Protein AF-A0AAN7X4J7-F1 (afdb_monomer_lite)

Foldseek 3Di:
DPPPPVLNVCVVVVVVVVCPPVVNVVVVVVCCVPPVVVVLVVVLVLLVVLLVLLVVLLVLLVVCLPDPDNDDPPVCVVSVVSVVVNVVSLVVVVVVLVVVVVVQVVVLVVVLVVLLVVLVVVLVVDDPVCVVVNVVSVVVNVVSVVDDGPQVVDVLSVLVVVLSVLVVVLVVLVVVCNVPPDNVSSVVSSVSSVVSSVSSVVSSLVSVLSDPVSVVVSVVVVVVVVVVVVVVVVVCVVVVVVVVVCCVVPVPD

pLDDT: mean 86.24, std 9.74, range [39.78, 97.06]

Sequence (253 aa):
MPLHLSLEVVVQQGKLELIMHPVFLELIQVKWRLYGRLGAWLLLILNFLFNVSWTTVAISVSVNRESVDRYVLPQDWWRVLLVVVALLLTVQEVIKEVQDVIRSNRKLRLWQRWAERRLHDDLRCLHPMWPQEKVFLLDQIKQIRLMRGSYSQDLWNVFDWLVYSLLVASFSVHMADVLQPCSSLRTCSLRLFSVSIIFLWLRLMKHVRAFRLMGPFIVMLGNIVGDLMCFLFLYAEIFIPYACSFWIIFGGS

Radius of gyration: 26.21 Å; chains: 1; bounding box: 72×52×72 Å

Organism: Eleginops maclovinus (NCBI:txid56733)

Structure (mmCIF, N/CA/C/O backbone):
data_AF-A0AAN7X4J7-F1
#
_entry.id   AF-A0AAN7X4J7-F1
#
loop_
_atom_site.group_PDB
_atom_site.id
_atom_site.type_symbol
_atom_site.label_atom_id
_atom_site.label_alt_id
_atom_site.label_comp_id
_atom_site.label_asym_id
_atom_site.label_entity_id
_atom_site.label_seq_id
_atom_site.pdbx_PDB_ins_code
_atom_site.Cartn_x
_atom_site.Cartn_y
_atom_site.Cartn_z
_atom_site.occupancy
_atom_site.B_iso_or_equiv
_atom_site.auth_seq_id
_atom_site.auth_comp_id
_atom_site.auth_asym_id
_atom_site.auth_atom_id
_atom_site.pdbx_PDB_model_num
ATOM 1 N N . MET A 1 1 ? -29.602 -4.123 18.837 1.00 41.19 1 MET A N 1
ATOM 2 C CA . MET A 1 1 ? -28.225 -4.093 19.374 1.00 41.19 1 MET A CA 1
ATOM 3 C C . MET A 1 1 ? -27.346 -4.971 18.499 1.00 41.19 1 MET A C 1
ATOM 5 O O . MET A 1 1 ? -27.637 -6.159 18.449 1.00 41.19 1 MET A O 1
ATOM 9 N N . PRO A 1 2 ? -26.298 -4.484 17.820 1.00 40.75 2 PRO A N 1
ATOM 10 C CA . PRO A 1 2 ? -25.187 -5.369 17.536 1.00 40.75 2 PRO A CA 1
ATOM 11 C C . PRO A 1 2 ? -24.336 -5.412 18.810 1.00 40.75 2 PRO A C 1
ATOM 13 O O . PRO A 1 2 ? -23.900 -4.367 19.295 1.00 40.75 2 PRO A O 1
ATOM 16 N N . LEU A 1 3 ? -24.140 -6.597 19.388 1.00 39.78 3 LEU A N 1
ATOM 17 C CA . LEU A 1 3 ? -23.052 -6.810 20.336 1.00 39.78 3 LEU A CA 1
ATOM 18 C C . LEU A 1 3 ? -21.749 -6.481 19.595 1.00 39.78 3 LEU A C 1
ATOM 20 O O . LEU A 1 3 ? -21.195 -7.330 18.899 1.00 39.78 3 LEU A O 1
ATOM 24 N N . HIS A 1 4 ? -21.269 -5.241 19.694 1.00 51.59 4 HIS A N 1
ATOM 25 C CA . HIS A 1 4 ? -19.866 -4.984 19.420 1.00 51.59 4 HIS A CA 1
ATOM 26 C C . HIS A 1 4 ? -19.098 -5.813 20.443 1.00 51.59 4 HIS A C 1
ATOM 28 O O . HIS A 1 4 ? -19.222 -5.601 21.648 1.00 51.59 4 HIS A O 1
ATOM 34 N N . LEU A 1 5 ? -18.387 -6.825 19.948 1.00 63.50 5 LEU A N 1
ATOM 35 C CA . LEU A 1 5 ? -17.552 -7.699 20.755 1.00 63.50 5 LEU A CA 1
ATOM 36 C C . LEU A 1 5 ? -16.652 -6.802 21.610 1.00 63.50 5 LEU A C 1
ATOM 38 O O . LEU A 1 5 ? -15.964 -5.955 21.047 1.00 63.50 5 LEU A O 1
ATOM 42 N N . SER A 1 6 ? -16.655 -6.960 22.933 1.00 69.12 6 SER A N 1
ATOM 43 C CA . SER A 1 6 ? -15.947 -6.068 23.865 1.00 69.12 6 SER A CA 1
ATOM 44 C C . SER A 1 6 ? -14.495 -5.812 23.438 1.00 69.12 6 SER A C 1
ATOM 46 O O . SER A 1 6 ? -14.019 -4.686 23.508 1.00 69.12 6 SER A O 1
ATOM 48 N N . LEU A 1 7 ? -13.838 -6.826 22.862 1.00 72.50 7 LEU A N 1
ATOM 49 C CA . LEU A 1 7 ? -12.506 -6.743 22.254 1.00 72.50 7 LEU A CA 1
ATOM 50 C C . LEU A 1 7 ? -12.366 -5.615 21.210 1.00 72.50 7 LEU A C 1
ATOM 52 O O . LEU A 1 7 ? -11.362 -4.917 21.180 1.00 72.50 7 LEU A O 1
ATOM 56 N N . GLU A 1 8 ? -13.354 -5.432 20.339 1.00 72.69 8 GLU A N 1
ATOM 57 C CA . GLU A 1 8 ? -13.307 -4.439 19.268 1.00 72.69 8 GLU A CA 1
ATOM 58 C C . GLU A 1 8 ? -13.340 -3.009 19.812 1.00 72.69 8 GLU A C 1
ATOM 60 O O . GLU A 1 8 ? -12.592 -2.152 19.345 1.00 72.69 8 GLU A O 1
ATOM 65 N N . VAL A 1 9 ? -14.167 -2.772 20.834 1.00 71.50 9 VAL A N 1
ATOM 66 C CA . VAL A 1 9 ? -14.245 -1.478 21.522 1.00 71.50 9 VAL A CA 1
ATOM 67 C C . VAL A 1 9 ? -12.933 -1.189 22.246 1.00 71.50 9 VAL A C 1
ATOM 69 O O . VAL A 1 9 ? -12.430 -0.072 22.178 1.00 71.50 9 VAL A O 1
ATOM 72 N N . VAL A 1 10 ? -12.337 -2.199 22.884 1.00 75.38 10 VAL A N 1
ATOM 73 C CA . VAL A 1 10 ? -11.045 -2.063 23.570 1.00 75.38 10 VAL A CA 1
ATOM 74 C C . VAL A 1 10 ? -9.919 -1.714 22.589 1.00 75.38 10 VAL A C 1
ATOM 76 O O . VAL A 1 10 ? -9.124 -0.819 22.874 1.00 75.38 10 VAL A O 1
ATOM 79 N N . VAL A 1 11 ? -9.882 -2.360 21.418 1.00 72.88 11 VAL A N 1
ATOM 80 C CA . VAL A 1 11 ? -8.904 -2.058 20.359 1.00 72.88 11 VAL A CA 1
ATOM 81 C C . VAL A 1 11 ? -9.105 -0.647 19.804 1.00 72.88 11 VAL A C 1
ATOM 83 O O . VAL A 1 11 ? -8.134 0.087 19.651 1.00 72.88 11 VAL A O 1
ATOM 86 N N . GLN A 1 12 ? -10.349 -0.232 19.549 1.00 67.44 12 GLN A N 1
ATOM 87 C CA . GLN A 1 12 ? -10.645 1.117 19.050 1.00 67.44 12 GLN A CA 1
ATOM 88 C C . GLN A 1 12 ? -10.308 2.220 20.057 1.00 67.44 12 GLN A C 1
ATOM 90 O O . GLN A 1 12 ? -9.903 3.305 19.655 1.00 67.44 12 GLN A O 1
ATOM 95 N N . GLN A 1 13 ? -10.455 1.948 21.354 1.00 68.81 13 GLN A N 1
ATOM 96 C CA . GLN A 1 13 ? -10.113 2.891 22.420 1.00 68.81 13 GLN A CA 1
ATOM 97 C C . GLN A 1 13 ? -8.618 2.899 22.773 1.00 68.81 13 GLN A C 1
ATOM 99 O O . GLN A 1 13 ? -8.219 3.664 23.646 1.00 68.81 13 GLN A O 1
ATOM 104 N N . GLY A 1 14 ? -7.794 2.048 22.148 1.00 65.00 14 GLY A N 1
ATOM 105 C CA . GLY A 1 14 ? -6.349 2.009 22.393 1.00 65.00 14 GLY A CA 1
ATOM 106 C C . GLY A 1 14 ? -5.959 1.624 23.826 1.00 65.00 14 GLY A C 1
ATOM 107 O O . GLY A 1 14 ? -4.846 1.916 24.256 1.00 65.00 14 GLY A O 1
ATOM 108 N N . LYS A 1 15 ? -6.851 0.975 24.587 1.00 75.56 15 LYS A N 1
ATOM 109 C CA . LYS A 1 15 ? -6.599 0.582 25.984 1.00 75.56 15 LYS A CA 1
ATOM 110 C C . LYS A 1 15 ? -5.727 -0.675 26.039 1.00 75.56 15 LYS A C 1
ATOM 112 O O . LYS A 1 15 ? -6.229 -1.773 26.275 1.00 75.56 15 LYS A O 1
ATOM 117 N N . LEU A 1 16 ? -4.425 -0.506 25.799 1.00 74.69 16 LEU A N 1
ATOM 118 C CA . LEU A 1 16 ? -3.437 -1.591 25.711 1.00 74.69 16 LEU A CA 1
ATOM 119 C C . LEU A 1 16 ? -3.413 -2.482 26.963 1.00 74.69 16 LEU A C 1
ATOM 121 O O . LEU A 1 16 ? -3.359 -3.702 26.833 1.00 74.69 16 LEU A O 1
ATOM 125 N N . GLU A 1 17 ? -3.548 -1.898 28.155 1.00 75.44 17 GLU A N 1
ATOM 126 C CA . GLU A 1 17 ? -3.578 -2.643 29.424 1.00 75.44 17 GLU A CA 1
ATOM 127 C C . GLU A 1 17 ? -4.732 -3.646 29.488 1.00 75.44 17 GLU A C 1
ATOM 129 O O . GLU A 1 17 ? -4.567 -4.784 29.923 1.00 75.44 17 GLU A O 1
ATOM 134 N N . LEU A 1 18 ? -5.900 -3.254 28.976 1.00 79.81 18 LEU A N 1
ATOM 135 C CA . LEU A 1 18 ? -7.077 -4.110 28.974 1.00 79.81 18 LEU A CA 1
ATOM 136 C C . LEU A 1 18 ? -6.9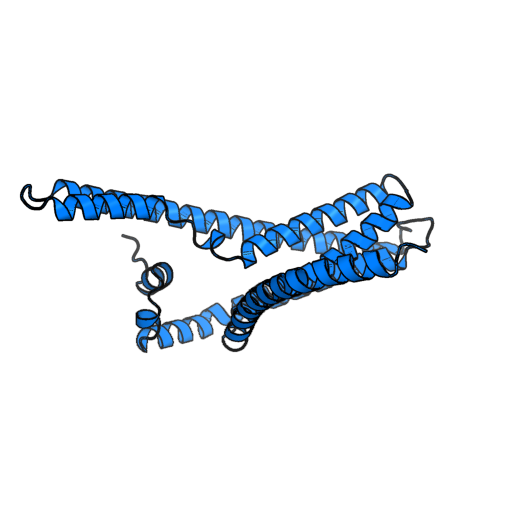41 -5.241 27.944 1.00 79.81 18 LEU A C 1
ATOM 138 O O . LEU A 1 18 ? -7.455 -6.328 28.179 1.00 79.81 18 LEU A O 1
ATOM 142 N N . ILE A 1 19 ? -6.207 -5.029 26.843 1.00 80.56 19 ILE A N 1
ATOM 143 C CA . ILE A 1 19 ? -5.903 -6.072 25.841 1.00 80.56 19 ILE A CA 1
ATOM 144 C C . ILE A 1 19 ? -4.958 -7.136 26.413 1.00 80.56 19 ILE A C 1
ATOM 146 O O . ILE A 1 19 ? -5.062 -8.304 26.039 1.00 80.56 19 ILE A O 1
ATOM 150 N N . MET A 1 20 ? -4.059 -6.757 27.326 1.00 81.81 20 MET A N 1
ATOM 151 C CA . MET A 1 20 ? -3.090 -7.675 27.937 1.00 81.81 20 MET A CA 1
ATOM 152 C C . MET A 1 20 ? -3.702 -8.654 28.944 1.00 81.81 20 MET A C 1
ATOM 154 O O . MET A 1 20 ? -3.017 -9.573 29.392 1.00 81.81 20 MET A O 1
ATOM 158 N N . HIS A 1 21 ? -4.984 -8.507 29.284 1.00 87.81 21 HIS A N 1
ATOM 159 C CA . HIS A 1 21 ? -5.665 -9.453 30.158 1.00 87.81 21 HIS A CA 1
ATOM 160 C C . HIS A 1 21 ? -5.647 -10.874 29.547 1.00 87.81 21 HIS A C 1
ATOM 162 O O . HIS A 1 21 ? -5.966 -11.034 28.361 1.00 87.81 21 HIS A O 1
ATOM 168 N N . PRO A 1 22 ? -5.347 -11.929 30.333 1.00 88.94 22 PRO A N 1
ATOM 169 C CA . PRO A 1 22 ? -5.115 -13.285 29.821 1.00 88.94 22 PRO A CA 1
ATOM 170 C C . PRO A 1 22 ? -6.279 -13.826 28.982 1.00 88.94 22 PRO A C 1
ATOM 172 O O . PRO A 1 22 ? -6.065 -14.456 27.951 1.00 88.94 22 PRO A O 1
ATOM 175 N N . VAL A 1 23 ? -7.520 -13.502 29.358 1.00 88.31 23 VAL A N 1
ATOM 176 C CA . VAL A 1 23 ? -8.723 -13.899 28.603 1.00 88.31 23 VAL A CA 1
ATOM 177 C C . VAL A 1 23 ? -8.729 -13.334 27.178 1.00 88.31 23 VAL A C 1
ATOM 179 O O . VAL A 1 23 ? -9.101 -14.037 26.239 1.00 88.31 23 VAL A O 1
ATOM 182 N N . PHE A 1 24 ? -8.316 -12.076 26.987 1.00 85.38 24 PHE A N 1
ATOM 183 C CA . PHE A 1 24 ? -8.269 -11.480 25.653 1.00 85.38 24 PHE A CA 1
ATOM 184 C C . PHE A 1 24 ? -7.109 -12.040 24.829 1.00 85.38 24 PHE A C 1
ATOM 186 O O . PHE A 1 24 ? -7.294 -12.288 23.637 1.00 85.38 24 PHE A O 1
ATOM 193 N N . LEU A 1 25 ? -5.957 -12.312 25.450 1.00 86.94 25 LEU A N 1
ATOM 194 C CA . LEU A 1 25 ? -4.818 -12.946 24.780 1.00 86.94 25 LEU A CA 1
ATOM 195 C C . LEU A 1 25 ? -5.162 -14.351 24.269 1.00 86.94 25 LEU A C 1
ATOM 197 O O . LEU A 1 25 ? -4.937 -14.636 23.090 1.00 86.94 25 LEU A O 1
ATOM 201 N N . GLU A 1 26 ? -5.779 -15.190 25.105 1.00 89.75 26 GLU A N 1
ATOM 202 C CA . GLU A 1 26 ? -6.225 -16.531 24.706 1.00 89.75 26 GLU A CA 1
ATOM 203 C C . GLU A 1 26 ? -7.284 -16.467 23.599 1.00 89.75 26 GLU A C 1
ATOM 205 O O . GLU A 1 26 ? -7.198 -17.177 22.594 1.00 89.75 26 GLU A O 1
ATOM 210 N N . LEU A 1 27 ? -8.245 -15.542 23.706 1.00 88.56 27 LEU A N 1
ATOM 211 C CA . LEU A 1 27 ? -9.256 -15.341 22.668 1.00 88.56 27 LEU A CA 1
ATOM 212 C C . LEU A 1 27 ? -8.630 -14.939 21.321 1.00 88.56 27 LEU A C 1
ATOM 214 O O . LEU A 1 27 ? -9.032 -15.458 20.274 1.00 88.56 27 LEU A O 1
ATOM 218 N N . ILE A 1 28 ? -7.658 -14.020 21.326 1.00 86.75 28 ILE A N 1
ATOM 219 C CA . ILE A 1 28 ? -6.929 -13.598 20.121 1.00 86.75 28 ILE A CA 1
ATOM 220 C C . ILE A 1 28 ? -6.150 -14.782 19.540 1.00 86.75 28 ILE A C 1
ATOM 222 O O . ILE A 1 28 ? -6.207 -15.015 18.331 1.00 86.75 28 ILE A O 1
ATOM 226 N N . GLN A 1 29 ? -5.468 -15.559 20.382 1.00 89.12 29 GLN A N 1
ATOM 227 C CA . GLN A 1 29 ? -4.673 -16.709 19.959 1.00 89.12 29 GLN A CA 1
ATOM 228 C C . GLN A 1 29 ? -5.530 -17.802 19.309 1.00 89.12 29 GLN A C 1
ATOM 230 O O . GLN A 1 29 ? -5.177 -18.309 18.239 1.00 89.12 29 GLN A O 1
ATOM 235 N N . VAL A 1 30 ? -6.686 -18.123 19.895 1.00 91.00 30 VAL A N 1
ATOM 236 C CA . VAL A 1 30 ? -7.634 -19.096 19.332 1.00 91.00 30 VAL A CA 1
ATOM 237 C C . VAL A 1 30 ? -8.185 -18.606 17.991 1.00 91.00 30 VAL A C 1
ATOM 239 O O . VAL A 1 30 ? -8.163 -19.348 17.006 1.00 91.00 30 VAL A O 1
ATOM 242 N N . LYS A 1 31 ? -8.606 -17.337 17.899 1.00 89.19 31 LYS A N 1
ATOM 243 C CA . LYS A 1 31 ? -9.094 -16.748 16.638 1.00 89.19 31 LYS A CA 1
ATOM 244 C C . LYS A 1 31 ? -8.027 -16.718 15.548 1.00 89.19 31 LYS A C 1
ATOM 246 O O . LYS A 1 31 ? -8.328 -16.994 14.385 1.00 89.19 31 LYS A O 1
ATOM 251 N N . TRP A 1 32 ? -6.784 -16.418 15.916 1.00 89.56 32 TRP A N 1
ATOM 252 C CA . TRP A 1 32 ? -5.655 -16.457 14.995 1.00 89.56 32 TRP A CA 1
ATOM 253 C C . TRP A 1 32 ? -5.423 -17.870 14.460 1.00 89.56 32 TRP A C 1
ATOM 255 O O . TRP A 1 32 ? -5.278 -18.049 13.253 1.00 89.56 32 TRP A O 1
ATOM 265 N N . ARG A 1 33 ? -5.439 -18.883 15.333 1.00 89.62 33 ARG A N 1
ATOM 266 C CA . ARG A 1 33 ? -5.207 -20.277 14.936 1.00 89.62 33 ARG A CA 1
ATOM 267 C C . ARG A 1 33 ? -6.312 -20.824 14.030 1.00 89.62 33 ARG A C 1
ATOM 269 O O . ARG A 1 33 ? -5.990 -21.551 13.097 1.00 89.62 33 ARG A O 1
ATOM 276 N N . LEU A 1 34 ? -7.572 -20.476 14.297 1.00 87.81 34 LEU A N 1
ATOM 277 C CA . LEU A 1 34 ? -8.726 -20.991 13.554 1.00 87.81 34 LEU A CA 1
ATOM 278 C C . LEU A 1 34 ? -8.962 -20.268 12.221 1.00 87.81 34 LEU A C 1
ATOM 280 O O . LEU A 1 34 ? -9.203 -20.923 11.214 1.00 87.81 34 LEU A O 1
ATOM 284 N N . TYR A 1 35 ? -8.888 -18.933 12.204 1.00 85.50 35 TYR A N 1
ATOM 285 C CA . TYR A 1 35 ? -9.320 -18.131 11.048 1.00 85.50 35 TYR A CA 1
ATOM 286 C C . TYR A 1 35 ? -8.234 -17.185 10.526 1.00 85.50 35 TYR A C 1
ATOM 288 O O . TYR A 1 35 ? -8.082 -17.018 9.317 1.00 85.50 35 TYR A O 1
ATOM 296 N N . GLY A 1 36 ? -7.458 -16.569 11.423 1.00 85.94 36 GLY A N 1
ATOM 297 C CA . GLY A 1 36 ? -6.504 -15.519 11.053 1.00 85.94 36 GLY A CA 1
ATOM 298 C C . GLY A 1 36 ? -5.300 -16.023 10.255 1.00 85.94 36 GLY A C 1
ATOM 299 O O . GLY A 1 36 ? -4.911 -15.404 9.268 1.00 85.94 36 GLY A O 1
ATOM 300 N N . ARG A 1 37 ? -4.728 -17.168 10.643 1.00 89.00 37 ARG A N 1
ATOM 301 C CA . ARG A 1 37 ? -3.463 -17.668 10.090 1.00 89.00 37 ARG A CA 1
ATOM 302 C C . ARG A 1 37 ? -3.573 -18.016 8.608 1.00 89.00 37 ARG A C 1
ATOM 304 O O . ARG A 1 37 ? -2.709 -17.612 7.838 1.00 89.00 37 ARG A O 1
ATOM 311 N N . LEU A 1 38 ? -4.612 -18.750 8.209 1.00 89.38 38 LEU A N 1
ATOM 312 C CA . LEU A 1 38 ? -4.786 -19.158 6.812 1.00 89.38 38 LEU A CA 1
ATOM 313 C C . LEU A 1 38 ? -5.046 -17.944 5.914 1.00 89.38 38 LEU A C 1
ATOM 315 O O . LEU A 1 38 ? -4.411 -17.811 4.872 1.00 89.38 38 LEU A O 1
ATOM 319 N N . GLY A 1 39 ? -5.909 -17.023 6.355 1.00 89.81 39 GLY A N 1
ATOM 320 C CA . GLY A 1 39 ? -6.173 -15.779 5.631 1.00 89.81 39 GLY A CA 1
ATOM 321 C C . GLY A 1 39 ? -4.923 -14.908 5.480 1.00 89.81 39 GLY A C 1
ATOM 322 O O . GLY A 1 39 ? -4.651 -14.420 4.386 1.00 89.81 39 GLY A O 1
ATOM 323 N N . ALA A 1 40 ? -4.126 -14.764 6.544 1.00 91.00 40 ALA A N 1
ATOM 324 C CA . ALA A 1 40 ? -2.879 -14.001 6.508 1.00 91.00 40 ALA A CA 1
ATOM 325 C C . ALA A 1 40 ? -1.847 -14.610 5.545 1.00 91.00 40 ALA A C 1
ATOM 327 O O . ALA A 1 40 ? -1.226 -13.877 4.779 1.00 91.00 40 ALA A O 1
ATOM 328 N N . TRP A 1 41 ? -1.694 -15.939 5.537 1.00 91.75 41 TRP A N 1
ATOM 329 C CA . TRP A 1 41 ? -0.807 -16.625 4.591 1.00 91.75 41 TRP A CA 1
ATOM 330 C C . TRP A 1 41 ? -1.274 -16.484 3.144 1.00 91.75 41 TRP A C 1
ATOM 332 O O . TRP A 1 41 ? -0.460 -16.172 2.281 1.00 91.75 41 TRP A O 1
ATOM 342 N N . LEU A 1 42 ? -2.571 -16.657 2.876 1.00 91.75 42 LEU A N 1
ATOM 343 C CA . LEU A 1 42 ? -3.124 -16.480 1.532 1.00 91.75 42 LEU A CA 1
ATOM 344 C C . LEU A 1 42 ? -2.905 -15.045 1.037 1.00 91.75 42 LEU A C 1
ATOM 346 O O . LEU A 1 42 ? -2.451 -14.846 -0.088 1.00 91.75 42 LEU A O 1
ATOM 350 N N . LEU A 1 43 ? -3.168 -14.049 1.889 1.00 91.12 43 LEU A N 1
ATOM 351 C CA . LEU A 1 43 ? -2.952 -12.641 1.559 1.00 91.12 43 LEU A CA 1
ATOM 352 C C . LEU A 1 43 ? -1.475 -12.338 1.282 1.00 91.12 43 LEU A C 1
ATOM 354 O O . LEU A 1 43 ? -1.174 -11.627 0.324 1.00 91.12 43 LEU A O 1
ATOM 358 N N . LEU A 1 44 ? -0.567 -12.887 2.094 1.00 92.88 44 LEU A N 1
ATOM 359 C CA . LEU A 1 44 ? 0.874 -12.724 1.917 1.00 92.88 44 LEU A CA 1
ATOM 360 C C . LEU A 1 44 ? 1.349 -13.348 0.601 1.00 92.88 44 LEU A C 1
ATOM 362 O O . LEU A 1 44 ? 2.068 -12.696 -0.148 1.00 92.88 44 LEU A O 1
ATOM 366 N N . ILE A 1 45 ? 0.926 -14.579 0.301 1.00 93.56 45 ILE A N 1
ATOM 367 C CA . ILE A 1 45 ? 1.297 -15.282 -0.935 1.00 93.56 45 ILE A CA 1
ATOM 368 C C . ILE A 1 45 ? 0.778 -14.521 -2.153 1.00 93.56 45 ILE A C 1
ATOM 370 O O . ILE A 1 45 ? 1.526 -14.315 -3.103 1.00 93.56 45 ILE A O 1
ATOM 374 N N . LEU A 1 46 ? -0.473 -14.058 -2.125 1.00 92.00 46 LEU A N 1
ATOM 375 C CA . LEU A 1 46 ? -1.034 -13.303 -3.241 1.00 92.00 46 LEU A CA 1
ATOM 376 C C . LEU A 1 46 ? -0.290 -11.978 -3.467 1.00 92.00 46 LEU A C 1
ATOM 378 O O . LEU A 1 46 ? 0.007 -11.641 -4.608 1.00 92.00 46 LEU A O 1
ATOM 382 N N . ASN A 1 47 ? 0.063 -11.260 -2.396 1.00 93.19 47 ASN A N 1
ATOM 383 C CA . ASN A 1 47 ? 0.853 -10.029 -2.500 1.00 93.19 47 ASN A CA 1
ATOM 384 C C . ASN A 1 47 ? 2.293 -10.299 -2.957 1.00 93.19 47 ASN A C 1
ATOM 386 O O . ASN A 1 47 ? 2.857 -9.526 -3.725 1.00 93.19 47 ASN A O 1
ATOM 390 N N . PHE A 1 48 ? 2.876 -11.428 -2.560 1.00 94.94 48 PHE A N 1
ATOM 391 C CA . PHE A 1 48 ? 4.172 -11.855 -3.069 1.00 94.94 48 PHE A CA 1
ATOM 392 C C . PHE A 1 48 ? 4.115 -12.176 -4.571 1.00 94.94 48 PHE A C 1
ATOM 394 O O . PHE A 1 48 ? 4.962 -11.709 -5.328 1.00 94.94 48 PHE A O 1
ATOM 401 N N . LEU A 1 49 ? 3.089 -12.901 -5.028 1.00 93.81 49 LEU A N 1
ATOM 402 C CA . LEU A 1 49 ? 2.867 -13.181 -6.452 1.00 93.81 49 LEU A CA 1
ATOM 403 C C . LEU A 1 49 ? 2.614 -11.901 -7.253 1.00 93.81 49 LEU A C 1
ATOM 405 O O . LEU A 1 49 ? 3.150 -11.750 -8.347 1.00 93.81 49 LEU A O 1
ATOM 409 N N . PHE A 1 50 ? 1.851 -10.960 -6.696 1.00 93.75 50 PHE A N 1
ATOM 410 C CA . PHE A 1 50 ? 1.674 -9.626 -7.263 1.00 93.75 50 PHE A CA 1
ATOM 411 C C . PHE A 1 50 ? 3.022 -8.918 -7.447 1.00 93.75 50 PHE A C 1
ATOM 413 O O . PHE A 1 50 ? 3.312 -8.446 -8.549 1.00 93.75 50 PHE A O 1
ATOM 420 N N . ASN A 1 51 ? 3.884 -8.936 -6.427 1.00 95.00 51 ASN A N 1
ATOM 421 C CA . ASN A 1 51 ? 5.214 -8.338 -6.512 1.00 95.00 51 ASN A CA 1
ATOM 422 C C . ASN A 1 51 ? 6.072 -8.987 -7.600 1.00 95.00 51 ASN A C 1
ATOM 424 O O . ASN A 1 51 ? 6.643 -8.285 -8.434 1.00 95.00 51 ASN A O 1
ATOM 428 N N . VAL A 1 52 ? 6.111 -10.321 -7.629 1.00 95.12 52 VAL A N 1
ATOM 429 C CA . VAL A 1 52 ? 6.851 -11.087 -8.640 1.00 95.12 52 VAL A CA 1
ATOM 430 C C . VAL A 1 52 ? 6.305 -10.835 -10.051 1.00 95.12 52 VAL A C 1
ATOM 432 O O . VAL A 1 52 ? 7.076 -10.732 -11.003 1.00 95.12 52 VAL A O 1
ATOM 435 N N . SER A 1 53 ? 4.988 -10.690 -10.218 1.00 94.00 53 SER A N 1
ATOM 436 C CA . SER A 1 53 ? 4.394 -10.403 -11.528 1.00 94.00 53 SER A CA 1
ATOM 437 C C . SER A 1 53 ? 4.858 -9.052 -12.082 1.00 94.00 53 SER A C 1
ATOM 439 O O . SER A 1 53 ? 5.344 -8.984 -13.211 1.00 94.00 53 SER A O 1
ATOM 441 N N . TRP A 1 54 ? 4.820 -7.992 -11.269 1.00 94.81 54 TRP A N 1
ATOM 442 C CA . TRP A 1 54 ? 5.250 -6.655 -11.678 1.00 94.81 54 TRP A CA 1
ATOM 443 C C . TRP A 1 54 ? 6.764 -6.541 -11.857 1.00 94.81 54 TRP A C 1
ATOM 445 O O . TRP A 1 54 ? 7.208 -5.841 -12.768 1.00 94.81 54 TRP A O 1
ATOM 455 N N . THR A 1 55 ? 7.572 -7.252 -11.062 1.00 94.50 55 THR A N 1
ATOM 456 C CA . THR A 1 55 ? 9.022 -7.304 -11.306 1.00 94.50 55 THR A CA 1
ATOM 457 C C . THR A 1 55 ? 9.341 -8.014 -12.613 1.00 94.50 55 THR A C 1
ATOM 459 O O . THR A 1 55 ? 10.182 -7.535 -13.369 1.00 94.50 55 THR A O 1
ATOM 462 N N . THR A 1 56 ? 8.635 -9.102 -12.926 1.00 92.56 56 THR A N 1
ATOM 463 C CA . THR A 1 56 ? 8.812 -9.821 -14.193 1.00 92.56 56 THR A CA 1
ATOM 464 C C . THR A 1 56 ? 8.411 -8.943 -15.378 1.00 92.56 56 THR A C 1
ATOM 466 O O . THR A 1 56 ? 9.134 -8.900 -16.371 1.00 92.56 56 THR A O 1
ATOM 469 N N . VAL A 1 57 ? 7.317 -8.178 -15.265 1.00 91.31 57 VAL A N 1
ATOM 470 C CA . VAL A 1 57 ? 6.919 -7.183 -16.277 1.00 91.31 57 VAL A CA 1
ATOM 471 C C . VAL A 1 57 ? 8.011 -6.129 -16.463 1.00 91.31 57 VAL A C 1
ATOM 473 O O . VAL A 1 57 ? 8.430 -5.878 -17.590 1.00 91.31 57 VAL A O 1
ATOM 476 N N . ALA A 1 58 ? 8.530 -5.550 -15.381 1.00 91.25 58 ALA A N 1
ATOM 477 C CA . ALA A 1 58 ? 9.557 -4.519 -15.474 1.00 91.25 58 ALA A CA 1
ATOM 478 C C . ALA A 1 58 ? 10.884 -5.034 -16.062 1.00 91.25 58 ALA A C 1
ATOM 480 O O . ALA A 1 58 ? 11.494 -4.349 -16.882 1.00 91.25 58 ALA A O 1
ATOM 481 N N . ILE A 1 59 ? 11.308 -6.251 -15.700 1.00 90.44 59 ILE A N 1
ATOM 482 C CA . ILE A 1 59 ? 12.487 -6.905 -16.292 1.00 90.44 59 ILE A CA 1
ATOM 483 C C . ILE A 1 59 ? 12.239 -7.198 -17.777 1.00 90.44 59 ILE A C 1
ATOM 485 O O . ILE A 1 59 ? 13.093 -6.947 -18.620 1.00 90.44 59 ILE A O 1
ATOM 489 N N . SER A 1 60 ? 11.044 -7.670 -18.131 1.00 87.38 60 SER A N 1
ATOM 490 C CA . SER A 1 60 ? 10.674 -7.922 -19.526 1.00 87.38 60 SER A CA 1
ATOM 491 C C . SER A 1 60 ? 10.684 -6.648 -20.383 1.00 87.38 60 SER A C 1
ATOM 493 O O . SER A 1 60 ? 10.994 -6.696 -21.574 1.00 87.38 60 SER A O 1
ATOM 495 N N . VAL A 1 61 ? 10.357 -5.494 -19.796 1.00 83.31 61 VAL A N 1
ATOM 496 C CA . VAL A 1 61 ? 10.453 -4.185 -20.459 1.00 83.31 61 VAL A CA 1
ATOM 497 C C . VAL A 1 61 ? 11.907 -3.701 -20.540 1.00 83.31 61 VAL A C 1
ATOM 499 O O . VAL A 1 61 ? 12.274 -3.070 -21.529 1.00 83.31 61 VAL A O 1
ATOM 502 N N . SER A 1 62 ? 12.754 -4.013 -19.553 1.00 83.81 62 SER A N 1
ATOM 503 C CA . SER A 1 62 ? 14.158 -3.580 -19.541 1.00 83.81 62 SER A CA 1
ATOM 504 C C . SER A 1 62 ? 15.061 -4.367 -20.491 1.00 83.81 62 SER A C 1
ATOM 506 O O . SER A 1 62 ? 15.945 -3.771 -21.103 1.00 83.81 62 SER A O 1
ATOM 508 N N . VAL A 1 63 ? 14.831 -5.673 -20.651 1.00 79.50 63 VAL A N 1
ATOM 509 C CA . VAL A 1 63 ? 15.630 -6.537 -21.539 1.00 79.50 63 VAL A CA 1
ATOM 510 C C . VAL A 1 63 ? 15.468 -6.132 -23.007 1.00 79.50 63 VAL A C 1
ATOM 512 O O . VAL A 1 63 ? 16.449 -6.079 -23.740 1.00 79.50 63 VAL A O 1
ATOM 515 N N . ASN A 1 64 ? 14.269 -5.724 -23.425 1.00 69.12 64 ASN A N 1
ATOM 516 C CA . ASN A 1 64 ? 14.000 -5.304 -24.808 1.00 69.12 64 ASN A CA 1
ATOM 517 C C . ASN A 1 64 ? 14.285 -3.813 -25.049 1.00 69.12 64 ASN A C 1
ATOM 519 O O . ASN A 1 64 ? 13.653 -3.165 -25.881 1.00 69.12 64 ASN A O 1
ATOM 523 N N . ARG A 1 65 ? 15.246 -3.236 -24.321 1.00 64.00 65 ARG A N 1
ATOM 524 C CA . ARG A 1 65 ? 15.620 -1.823 -24.465 1.00 64.00 65 ARG A CA 1
ATOM 525 C C . ARG A 1 65 ? 16.154 -1.488 -25.863 1.00 64.00 65 ARG A C 1
ATOM 527 O O . ARG A 1 65 ? 15.996 -0.346 -26.300 1.00 64.00 65 ARG A O 1
ATOM 534 N N . GLU A 1 66 ? 16.774 -2.457 -26.533 1.00 60.44 66 GLU A N 1
ATOM 535 C CA . GLU A 1 66 ? 17.506 -2.277 -27.795 1.00 60.44 66 GLU A CA 1
ATOM 536 C C . GLU A 1 66 ? 16.725 -2.711 -29.045 1.00 60.44 66 GLU A C 1
ATOM 538 O O . GLU A 1 66 ? 17.144 -2.386 -30.155 1.00 60.44 66 GLU A O 1
ATOM 543 N N . SER A 1 67 ? 15.580 -3.391 -28.904 1.00 61.00 67 SER A N 1
ATOM 544 C CA . SER A 1 67 ? 14.794 -3.826 -30.063 1.00 61.00 67 SER A CA 1
ATOM 545 C C . SER A 1 67 ? 13.986 -2.667 -30.660 1.00 61.00 67 SER A C 1
ATOM 547 O O . SER A 1 67 ? 13.350 -1.891 -29.944 1.00 61.00 67 SER A O 1
ATOM 549 N N . VAL A 1 68 ? 14.026 -2.540 -31.992 1.00 59.34 68 VAL A N 1
ATOM 550 C CA . VAL A 1 68 ? 13.237 -1.553 -32.757 1.00 59.34 68 VAL A CA 1
ATOM 551 C C . VAL A 1 68 ? 11.746 -1.890 -32.675 1.00 59.34 68 VAL A C 1
ATOM 553 O O . VAL A 1 68 ? 10.922 -0.998 -32.477 1.00 59.34 68 VAL A O 1
ATOM 556 N N . ASP A 1 69 ? 11.420 -3.185 -32.720 1.00 61.25 69 ASP A N 1
ATOM 557 C CA . ASP A 1 69 ? 10.073 -3.688 -32.487 1.00 61.25 69 ASP A CA 1
ATOM 558 C C . ASP A 1 69 ? 9.855 -3.982 -31.003 1.00 61.25 69 ASP A C 1
ATOM 560 O O . ASP A 1 69 ? 10.613 -4.700 -30.343 1.00 61.25 69 ASP A O 1
ATOM 564 N N . ARG A 1 70 ? 8.797 -3.382 -30.462 1.00 64.75 70 ARG A N 1
ATOM 565 C CA . ARG A 1 70 ? 8.514 -3.369 -29.022 1.00 64.75 70 ARG A CA 1
ATOM 566 C C . ARG A 1 70 ? 7.827 -4.656 -28.547 1.00 64.75 70 ARG A C 1
ATOM 568 O O . ARG A 1 70 ? 8.066 -5.119 -27.426 1.00 64.75 70 ARG A O 1
ATOM 575 N N . TYR A 1 71 ? 7.020 -5.239 -29.433 1.00 67.69 71 TYR A N 1
ATOM 576 C CA . TYR A 1 71 ? 6.411 -6.560 -29.307 1.00 67.69 71 TYR A CA 1
ATOM 577 C C . TYR A 1 71 ? 6.457 -7.253 -30.668 1.00 67.69 71 TYR A C 1
ATOM 579 O O . TYR A 1 71 ? 5.831 -6.775 -31.612 1.00 67.69 71 TYR A O 1
ATOM 587 N N . VAL A 1 72 ? 7.162 -8.381 -30.762 1.00 68.19 72 VAL A N 1
ATOM 588 C CA . VAL A 1 72 ? 7.166 -9.210 -31.977 1.00 68.19 72 VAL A CA 1
ATOM 589 C C . VAL A 1 72 ? 6.237 -10.401 -31.745 1.00 68.19 72 VAL A C 1
ATOM 591 O O . VAL A 1 72 ? 6.586 -11.390 -31.095 1.00 68.19 72 VAL A O 1
ATOM 594 N N . LEU A 1 73 ? 4.997 -10.292 -32.225 1.00 66.94 73 LEU A N 1
ATOM 595 C CA . LEU A 1 73 ? 4.043 -11.405 -32.209 1.00 66.94 73 LEU A CA 1
ATOM 596 C C . LEU A 1 73 ? 4.418 -12.397 -33.327 1.00 66.94 73 LEU A C 1
ATOM 598 O O . LEU A 1 73 ? 4.700 -11.948 -34.436 1.00 66.94 73 LEU A O 1
ATOM 602 N N . PRO A 1 74 ? 4.431 -13.725 -33.082 1.00 70.88 74 PRO A N 1
ATOM 603 C CA . PRO A 1 74 ? 3.845 -14.446 -31.944 1.00 70.88 74 PRO A CA 1
ATOM 604 C C . PRO A 1 74 ? 4.801 -14.749 -30.777 1.00 70.88 74 PRO A C 1
ATOM 606 O O . PRO A 1 74 ? 4.347 -15.255 -29.757 1.00 70.88 74 PRO A O 1
ATOM 609 N N . GLN A 1 75 ? 6.099 -14.470 -30.885 1.00 76.88 75 GLN A N 1
ATOM 610 C CA . GLN A 1 75 ? 7.108 -14.926 -29.916 1.00 76.88 75 GLN A CA 1
ATOM 611 C C . GLN A 1 75 ? 6.960 -14.275 -28.523 1.00 76.88 75 GLN A C 1
ATOM 613 O O . GLN A 1 75 ? 7.249 -14.905 -27.505 1.00 76.88 75 GLN A O 1
ATOM 618 N N . ASP A 1 76 ? 6.405 -13.060 -28.469 1.00 81.19 76 ASP A N 1
ATOM 619 C CA . ASP A 1 76 ? 6.221 -12.259 -27.249 1.00 81.19 76 ASP A CA 1
ATOM 620 C C . ASP A 1 76 ? 4.848 -12.407 -26.552 1.00 81.19 76 ASP A C 1
ATOM 622 O O . ASP A 1 76 ? 4.525 -11.636 -25.643 1.00 81.19 76 ASP A O 1
ATOM 626 N N . TRP A 1 77 ? 4.018 -13.388 -26.930 1.00 83.94 77 TRP A N 1
ATOM 627 C CA . TRP A 1 77 ? 2.657 -13.550 -26.377 1.00 83.94 77 TRP A CA 1
ATOM 628 C C . TRP A 1 77 ? 2.624 -13.679 -24.841 1.00 83.94 77 TRP A C 1
ATOM 630 O O . TRP A 1 77 ? 1.729 -13.151 -24.176 1.00 83.94 77 TRP A O 1
ATOM 640 N N . TRP A 1 78 ? 3.635 -14.331 -24.261 1.00 86.56 78 TRP A N 1
ATOM 641 C CA . TRP A 1 78 ? 3.768 -14.537 -22.819 1.00 86.56 78 TRP A CA 1
ATOM 642 C C . TRP A 1 78 ? 3.971 -13.217 -22.055 1.00 86.56 78 TRP A C 1
ATOM 644 O O . TRP A 1 78 ? 3.517 -13.089 -20.921 1.00 86.56 78 TRP A O 1
ATOM 654 N N . ARG A 1 79 ? 4.588 -12.202 -22.678 1.00 84.81 79 ARG A N 1
ATOM 655 C CA . ARG A 1 79 ? 4.792 -10.869 -22.080 1.00 84.81 79 ARG A CA 1
ATOM 656 C C . ARG A 1 79 ? 3.462 -10.142 -21.929 1.00 84.81 79 ARG A C 1
ATOM 658 O O . ARG A 1 79 ? 3.195 -9.541 -20.891 1.00 84.81 79 ARG A O 1
ATOM 665 N N . VAL A 1 80 ? 2.610 -10.241 -22.951 1.00 87.06 80 VAL A N 1
ATOM 666 C CA . VAL A 1 80 ? 1.251 -9.684 -22.922 1.00 87.06 80 VAL A CA 1
ATOM 667 C C . VAL A 1 80 ? 0.426 -10.384 -21.845 1.00 87.06 80 VAL A C 1
ATOM 669 O O . VAL A 1 80 ? -0.220 -9.711 -21.044 1.00 87.06 80 VAL A O 1
ATOM 672 N N . LEU A 1 81 ? 0.513 -11.717 -21.753 1.00 90.56 81 LEU A N 1
ATOM 673 C CA . LEU A 1 81 ? -0.150 -12.477 -20.693 1.00 90.56 81 LEU A CA 1
ATOM 674 C C . LEU A 1 81 ? 0.292 -12.018 -19.294 1.00 90.56 81 LEU A C 1
ATOM 676 O O . LEU A 1 81 ? -0.558 -11.785 -18.438 1.00 90.56 81 LEU A O 1
ATOM 680 N N . LEU A 1 82 ? 1.596 -11.840 -19.059 1.00 90.56 82 LEU A N 1
ATOM 681 C CA . LEU A 1 82 ? 2.116 -11.361 -17.772 1.00 90.56 82 LEU A CA 1
ATOM 682 C C . LEU A 1 82 ? 1.593 -9.970 -17.405 1.00 90.56 82 LEU A C 1
ATOM 684 O O . LEU A 1 82 ? 1.216 -9.751 -16.256 1.00 90.56 82 LEU A O 1
ATOM 688 N N . VAL A 1 83 ? 1.527 -9.049 -18.371 1.00 90.88 83 VAL A N 1
ATOM 689 C CA . VAL A 1 83 ? 0.950 -7.714 -18.154 1.00 90.88 83 VAL A CA 1
ATOM 690 C C . VAL A 1 83 ? -0.530 -7.821 -17.791 1.00 90.88 83 VAL A C 1
ATOM 692 O O . VAL A 1 83 ? -0.966 -7.194 -16.829 1.00 90.88 83 VAL A O 1
ATOM 695 N N . VAL A 1 84 ? -1.300 -8.651 -18.500 1.00 92.25 84 VAL A N 1
ATOM 696 C CA . VAL A 1 84 ? -2.723 -8.876 -18.196 1.00 92.25 84 VAL A CA 1
ATOM 697 C C . VAL A 1 84 ? -2.900 -9.446 -16.785 1.00 92.25 84 VAL A C 1
ATOM 699 O O . VAL A 1 84 ? -3.733 -8.950 -16.028 1.00 92.25 84 VAL A O 1
ATOM 702 N N . VAL A 1 85 ? -2.089 -10.431 -16.391 1.00 93.81 85 VAL A N 1
ATOM 703 C CA . VAL A 1 85 ? -2.116 -11.006 -15.035 1.00 93.81 85 VAL A CA 1
ATOM 704 C C . VAL A 1 85 ? -1.765 -9.953 -13.977 1.00 93.81 85 VAL A C 1
ATOM 706 O O . VAL A 1 85 ? -2.488 -9.821 -12.989 1.00 93.81 85 VAL A O 1
ATOM 709 N N . ALA A 1 86 ? -0.710 -9.162 -14.185 1.00 93.25 86 ALA A N 1
ATOM 710 C CA . ALA A 1 86 ? -0.300 -8.104 -13.260 1.00 93.25 86 ALA A CA 1
ATOM 711 C C . ALA A 1 86 ? -1.379 -7.014 -13.106 1.00 93.25 86 ALA A C 1
ATOM 713 O O . ALA A 1 86 ? -1.650 -6.547 -11.995 1.00 93.25 86 ALA A O 1
ATOM 714 N N . LEU A 1 87 ? -2.059 -6.648 -14.197 1.00 93.56 87 LEU A N 1
ATOM 715 C CA . LEU A 1 87 ? -3.183 -5.711 -14.168 1.00 93.56 87 LEU A CA 1
ATOM 716 C C . LEU A 1 87 ? -4.383 -6.283 -13.408 1.00 93.56 87 LEU A C 1
ATOM 718 O O . LEU A 1 87 ? -4.944 -5.588 -12.563 1.00 93.56 87 LEU A O 1
ATOM 722 N N . LEU A 1 88 ? -4.749 -7.548 -13.642 1.00 94.06 88 LEU A N 1
ATOM 723 C CA . LEU A 1 88 ? -5.838 -8.211 -12.915 1.00 94.06 88 LEU A CA 1
ATOM 724 C C . LEU A 1 88 ? -5.566 -8.263 -11.407 1.00 94.06 88 LEU A C 1
ATOM 726 O O . LEU A 1 88 ? -6.451 -7.939 -10.614 1.00 94.06 88 LEU A O 1
ATOM 730 N N . LEU A 1 89 ? -4.336 -8.600 -11.008 1.00 92.62 89 LEU A N 1
ATOM 731 C CA . LEU A 1 89 ? -3.932 -8.587 -9.600 1.00 92.62 89 LEU A CA 1
ATOM 732 C C . LEU A 1 89 ? -3.970 -7.167 -9.014 1.00 92.62 89 LEU A C 1
ATOM 734 O O . LEU A 1 89 ? -4.465 -6.984 -7.904 1.00 92.62 89 LEU A O 1
ATOM 738 N N . THR A 1 90 ? -3.540 -6.151 -9.771 1.00 92.69 90 THR A N 1
ATOM 739 C CA . THR A 1 90 ? -3.659 -4.738 -9.358 1.00 92.69 90 THR A CA 1
ATOM 740 C C . THR A 1 90 ? -5.112 -4.354 -9.102 1.00 92.69 90 THR A C 1
ATOM 742 O O . THR A 1 90 ? -5.432 -3.803 -8.052 1.00 92.69 90 THR A O 1
ATOM 745 N N . VAL A 1 91 ? -6.012 -4.673 -10.036 1.00 92.94 91 VAL A N 1
ATOM 746 C CA . VAL A 1 91 ? -7.444 -4.372 -9.904 1.00 92.94 91 VAL A CA 1
ATOM 747 C C . VAL A 1 91 ? -8.033 -5.087 -8.690 1.00 92.94 91 VAL A C 1
ATOM 749 O O . VAL A 1 91 ? -8.767 -4.475 -7.915 1.00 92.94 91 VAL A O 1
ATOM 752 N N . GLN A 1 92 ? -7.682 -6.356 -8.479 1.00 93.00 92 GLN A N 1
ATOM 753 C CA . GLN A 1 92 ? -8.132 -7.112 -7.315 1.00 93.00 92 GLN A CA 1
ATOM 754 C C . GLN A 1 92 ? -7.682 -6.461 -5.996 1.00 93.00 92 GLN A C 1
ATOM 756 O O . GLN A 1 92 ? -8.490 -6.343 -5.072 1.00 93.00 92 GLN A O 1
ATOM 761 N N . GLU A 1 93 ? -6.424 -6.033 -5.896 1.00 92.00 93 GLU A N 1
ATOM 762 C CA . GLU A 1 93 ? -5.889 -5.379 -4.696 1.00 92.00 93 GLU A CA 1
ATOM 763 C C . GLU A 1 93 ? -6.517 -3.997 -4.461 1.00 92.00 93 GLU A C 1
ATOM 765 O O . GLU A 1 93 ? -6.937 -3.697 -3.343 1.00 92.00 93 GLU A O 1
ATOM 770 N N . VAL A 1 94 ? -6.708 -3.195 -5.514 1.00 92.69 94 VAL A N 1
ATOM 771 C CA . VAL A 1 94 ? -7.405 -1.901 -5.418 1.00 92.69 94 VAL A CA 1
ATOM 772 C C . VAL A 1 94 ? -8.855 -2.088 -4.966 1.00 92.69 94 VAL A C 1
ATOM 774 O O . VAL A 1 94 ? -9.326 -1.352 -4.101 1.00 92.69 94 VAL A O 1
ATOM 777 N N . ILE A 1 95 ? -9.571 -3.093 -5.484 1.00 92.56 95 ILE A N 1
ATOM 778 C CA . ILE A 1 95 ? -10.944 -3.389 -5.047 1.00 92.56 95 ILE A CA 1
ATOM 779 C C . ILE A 1 95 ? -10.976 -3.749 -3.558 1.00 92.56 95 ILE A C 1
ATOM 781 O O . ILE A 1 95 ? -11.851 -3.257 -2.844 1.00 92.56 95 ILE A O 1
ATOM 785 N N . LYS A 1 96 ? -10.046 -4.582 -3.072 1.00 91.00 96 LYS A N 1
ATOM 786 C CA . LYS A 1 96 ? -9.959 -4.919 -1.641 1.00 91.00 96 LYS A CA 1
ATOM 787 C C . LYS A 1 96 ? -9.713 -3.676 -0.791 1.00 91.00 96 LYS A C 1
ATOM 789 O O . LYS A 1 96 ? -10.453 -3.448 0.163 1.00 91.00 96 LYS A O 1
ATOM 794 N N . GLU A 1 97 ? -8.755 -2.841 -1.184 1.00 91.44 97 GLU A N 1
ATOM 795 C CA . GLU A 1 97 ? -8.410 -1.622 -0.451 1.00 91.44 97 GLU A CA 1
ATOM 796 C C . GLU A 1 97 ? -9.604 -0.650 -0.397 1.00 91.44 97 GLU A C 1
ATOM 798 O O . GLU A 1 97 ? -9.964 -0.138 0.664 1.00 91.44 97 GLU A O 1
ATOM 803 N N . VAL A 1 98 ? -10.310 -0.468 -1.519 1.00 91.25 98 VAL A N 1
ATOM 804 C CA . VAL A 1 98 ? -11.535 0.344 -1.585 1.00 91.25 98 VAL A CA 1
ATOM 805 C C . VAL A 1 98 ? -12.645 -0.246 -0.711 1.00 91.25 98 VAL A C 1
ATOM 807 O O . VAL A 1 98 ? -13.336 0.496 -0.006 1.00 91.25 98 VAL A O 1
ATOM 810 N N . GLN A 1 99 ? -12.831 -1.569 -0.713 1.00 91.62 99 GLN A N 1
ATOM 811 C CA . GLN A 1 99 ? -13.802 -2.222 0.166 1.00 91.62 99 GLN A CA 1
ATOM 812 C C . GLN A 1 99 ? -13.478 -1.975 1.641 1.00 91.62 99 GLN A C 1
ATOM 814 O O . GLN A 1 99 ? -14.395 -1.683 2.413 1.00 91.62 99 GLN A O 1
ATOM 819 N N . ASP A 1 100 ? -12.208 -2.033 2.032 1.00 89.31 100 ASP A N 1
ATOM 820 C CA . ASP A 1 100 ? -11.779 -1.793 3.408 1.00 89.31 100 ASP A CA 1
ATOM 821 C C . ASP A 1 100 ? -11.965 -0.328 3.821 1.00 89.31 100 ASP A C 1
ATOM 823 O O . ASP A 1 100 ? -12.508 -0.061 4.900 1.00 89.31 100 ASP A O 1
ATOM 827 N N . VAL A 1 101 ? -11.668 0.627 2.932 1.00 89.94 101 VAL A N 1
ATOM 828 C CA . VAL A 1 101 ? -11.990 2.053 3.126 1.00 89.94 101 VAL A CA 1
ATOM 829 C C . VAL A 1 101 ? -13.491 2.250 3.341 1.00 89.94 101 VAL A C 1
ATOM 831 O O . VAL A 1 101 ? -13.916 2.909 4.297 1.00 89.94 101 VAL A O 1
ATOM 834 N N . ILE A 1 102 ? -14.326 1.671 2.472 1.00 88.62 102 ILE A N 1
ATOM 835 C CA . ILE A 1 102 ? -15.783 1.820 2.549 1.00 88.62 102 ILE A CA 1
ATOM 836 C C . ILE A 1 102 ? -16.322 1.187 3.835 1.00 88.62 102 ILE A C 1
ATOM 838 O O . ILE A 1 102 ? -17.137 1.813 4.521 1.00 88.62 102 ILE A O 1
ATOM 842 N N . ARG A 1 103 ? -15.882 -0.029 4.185 1.00 88.75 103 ARG A N 1
ATOM 843 C CA . ARG A 1 103 ? -16.296 -0.735 5.409 1.00 88.75 103 ARG A CA 1
ATOM 844 C C . ARG A 1 103 ? -15.891 0.046 6.655 1.00 88.75 103 ARG A C 1
ATOM 846 O O . ARG A 1 103 ? -16.737 0.253 7.525 1.00 88.75 103 ARG A O 1
ATOM 853 N N . SER A 1 104 ? -14.654 0.540 6.708 1.00 86.62 104 SER A N 1
ATOM 854 C CA . SER A 1 104 ? -14.133 1.349 7.816 1.00 86.62 104 SER A CA 1
ATOM 855 C C . SER A 1 104 ? -14.945 2.634 8.003 1.00 86.62 104 SER A C 1
ATOM 857 O O . SER A 1 104 ? -15.463 2.899 9.089 1.00 86.62 104 SER A O 1
ATOM 859 N N . ASN A 1 105 ? -15.197 3.371 6.917 1.00 87.12 105 ASN A N 1
ATOM 860 C CA . ASN A 1 105 ? -15.981 4.607 6.957 1.00 87.12 105 ASN A CA 1
ATOM 861 C C . ASN A 1 105 ? -17.461 4.374 7.291 1.00 87.12 105 ASN A C 1
ATOM 863 O O . ASN A 1 105 ? -18.079 5.173 7.994 1.00 87.12 105 ASN A O 1
ATOM 867 N N . ARG A 1 106 ? -18.077 3.295 6.787 1.00 88.81 106 ARG A N 1
ATOM 868 C CA . ARG A 1 106 ? -19.459 2.929 7.150 1.00 88.81 106 ARG A CA 1
ATOM 869 C C . ARG A 1 106 ? -19.561 2.611 8.637 1.00 88.81 106 ARG A C 1
ATOM 871 O O . ARG A 1 106 ? -20.455 3.134 9.295 1.00 88.81 106 ARG A O 1
ATOM 878 N N . LYS A 1 107 ? -18.632 1.809 9.156 1.00 85.94 107 LYS A N 1
ATOM 879 C CA . LYS A 1 107 ? -18.580 1.423 10.565 1.00 85.94 107 LYS A CA 1
ATOM 880 C C . LYS A 1 107 ? -18.393 2.631 11.479 1.00 85.94 107 LYS A C 1
ATOM 882 O O . LYS A 1 107 ? -19.172 2.793 12.412 1.00 85.94 107 LYS A O 1
ATOM 887 N N . LEU A 1 108 ? -17.446 3.513 11.150 1.00 85.56 108 LEU A N 1
ATOM 888 C CA . LEU A 1 108 ? -17.221 4.751 11.894 1.00 85.56 108 LEU A CA 1
ATOM 889 C C . LEU A 1 108 ? -18.474 5.627 11.914 1.00 85.56 108 LEU A C 1
ATOM 891 O O . LEU A 1 108 ? -18.904 6.037 12.983 1.00 85.56 108 LEU A O 1
ATOM 895 N N . ARG A 1 109 ? -19.108 5.865 10.759 1.00 87.19 109 ARG A N 1
ATOM 896 C CA . ARG A 1 109 ? -20.317 6.703 10.686 1.00 87.19 109 ARG A CA 1
ATOM 897 C C . ARG A 1 109 ? -21.483 6.125 11.481 1.00 87.19 109 ARG A C 1
ATOM 899 O O . ARG A 1 109 ? -22.218 6.874 12.116 1.00 87.19 109 ARG A O 1
ATOM 906 N N . LEU A 1 110 ? -21.682 4.807 11.433 1.00 89.38 110 LEU A N 1
ATOM 907 C CA . LEU A 1 110 ? -22.726 4.144 12.218 1.00 89.38 110 LEU A CA 1
ATOM 908 C C . LEU A 1 110 ? -22.456 4.275 13.717 1.00 89.38 110 LEU A C 1
ATOM 910 O O . LEU A 1 110 ? -23.372 4.609 14.467 1.00 89.38 110 LEU A O 1
ATOM 914 N N . TRP A 1 111 ? -21.206 4.065 14.127 1.00 85.56 111 TRP A N 1
ATOM 915 C CA . TRP A 1 111 ? -20.786 4.215 15.513 1.00 85.56 111 TRP A CA 1
ATOM 916 C C . TRP A 1 111 ? -20.909 5.667 15.994 1.00 85.56 111 TRP A C 1
ATOM 918 O O . TRP A 1 111 ? -21.526 5.898 17.027 1.00 85.56 111 TRP A O 1
ATOM 928 N N . GLN A 1 112 ? -20.452 6.650 15.211 1.00 87.00 112 GLN A N 1
ATOM 929 C CA . GLN A 1 112 ? -20.590 8.080 15.514 1.00 87.00 112 GLN A CA 1
ATOM 930 C C . GLN A 1 112 ? -22.057 8.474 15.696 1.00 87.00 112 GLN A C 1
ATOM 932 O O . GLN A 1 112 ? -22.406 9.078 16.702 1.00 87.00 112 GLN A O 1
ATOM 937 N N . ARG A 1 113 ? -22.944 8.061 14.780 1.00 89.81 113 ARG A N 1
ATOM 938 C CA . ARG A 1 113 ? -24.391 8.327 14.892 1.00 89.81 113 ARG A CA 1
ATOM 939 C C . ARG A 1 113 ? -25.031 7.649 16.097 1.00 89.81 113 ARG A C 1
ATOM 941 O O . ARG A 1 113 ? -26.046 8.121 16.601 1.00 89.81 113 ARG A O 1
ATOM 948 N N . TRP A 1 114 ? -24.544 6.476 16.488 1.00 89.31 114 TRP A N 1
ATOM 949 C CA . TRP A 1 114 ? -25.034 5.789 17.679 1.00 89.31 114 TRP A CA 1
ATOM 950 C C . TRP A 1 114 ? -24.553 6.495 18.953 1.00 89.31 114 TRP A C 1
ATOM 952 O O . TRP A 1 114 ? -25.375 6.802 19.811 1.00 89.31 114 TRP A O 1
ATOM 962 N N . ALA A 1 115 ? -23.261 6.817 19.033 1.00 86.88 115 ALA A N 1
ATOM 963 C CA . ALA A 1 115 ? -22.649 7.473 20.182 1.00 86.88 115 ALA A CA 1
ATOM 964 C C . ALA A 1 115 ? -23.201 8.889 20.388 1.00 86.88 115 ALA A C 1
ATOM 966 O O . ALA A 1 115 ? -23.533 9.266 21.507 1.00 86.88 115 ALA A O 1
ATOM 967 N N . GLU A 1 116 ? -23.386 9.644 19.304 1.00 89.50 116 GLU A N 1
ATOM 968 C CA . GLU A 1 116 ? -23.992 10.973 19.346 1.00 89.50 116 GLU A CA 1
ATOM 969 C C . GLU A 1 116 ? -25.429 10.921 19.863 1.00 89.50 116 GLU A C 1
ATOM 971 O O . GLU A 1 116 ? -25.772 11.702 20.742 1.00 89.50 116 GLU A O 1
ATOM 976 N N . ARG A 1 117 ? -26.251 9.976 19.382 1.00 90.31 117 ARG A N 1
ATOM 977 C CA . ARG A 1 117 ? -27.622 9.791 19.886 1.00 90.31 117 ARG A CA 1
ATOM 978 C C . ARG A 1 117 ? -27.635 9.460 21.372 1.00 90.31 117 ARG A C 1
ATOM 980 O O . ARG A 1 117 ? -28.385 10.081 22.111 1.00 90.31 117 ARG A O 1
ATOM 987 N N . ARG A 1 118 ? -26.765 8.545 21.806 1.00 89.19 118 ARG A N 1
ATOM 988 C CA . ARG A 1 118 ? -26.651 8.155 23.214 1.00 89.19 118 ARG A CA 1
ATOM 989 C C . ARG A 1 118 ? -26.301 9.347 24.108 1.00 89.19 118 ARG A C 1
ATOM 991 O O . ARG A 1 118 ? -26.995 9.581 25.086 1.00 89.19 118 ARG A O 1
ATOM 998 N N . LEU A 1 119 ? -25.291 10.129 23.728 1.00 88.44 119 LEU A N 1
ATOM 999 C CA . LEU A 1 119 ? -24.893 11.333 24.465 1.00 88.44 119 LEU A CA 1
ATOM 1000 C C . LEU A 1 119 ? -25.976 12.415 24.441 1.00 88.44 119 LEU A C 1
ATOM 1002 O O . LEU A 1 119 ? -26.125 13.153 25.408 1.00 88.44 119 LEU A O 1
ATOM 1006 N N . HIS A 1 120 ? -26.742 12.517 23.353 1.00 90.69 120 HIS A N 1
ATOM 1007 C CA . HIS A 1 120 ? -27.870 13.441 23.274 1.00 90.69 120 HIS A CA 1
ATOM 1008 C C . HIS A 1 120 ? -29.009 13.050 24.219 1.00 90.69 120 HIS A C 1
ATOM 1010 O O . HIS A 1 120 ? -29.614 13.929 24.828 1.00 90.69 120 HIS A O 1
ATOM 1016 N N . ASP A 1 121 ? -29.298 11.753 24.342 1.00 90.31 121 ASP A N 1
ATOM 1017 C CA . ASP A 1 121 ? -30.288 11.242 25.290 1.00 90.31 121 ASP A CA 1
ATOM 1018 C C . ASP A 1 121 ? -29.841 11.504 26.737 1.00 90.31 121 ASP A C 1
ATOM 1020 O O . ASP A 1 121 ? -30.631 11.998 27.540 1.00 90.31 121 ASP A O 1
ATOM 1024 N N . ASP A 1 122 ? -28.559 11.281 27.046 1.00 88.12 122 ASP A N 1
ATOM 1025 C CA . ASP A 1 122 ? -27.992 11.568 28.370 1.00 88.12 122 ASP A CA 1
ATOM 1026 C C . ASP A 1 122 ? -28.045 13.080 28.687 1.00 88.12 122 ASP A C 1
ATOM 1028 O O . ASP A 1 122 ? -28.421 13.479 29.789 1.00 88.12 122 ASP A O 1
ATOM 1032 N N . LEU A 1 123 ? -27.784 13.943 27.695 1.00 88.69 123 LEU A N 1
ATOM 1033 C CA . LEU A 1 123 ? -27.877 15.402 27.835 1.00 88.69 123 LEU A CA 1
ATOM 1034 C C . LEU A 1 123 ? -29.314 15.892 28.103 1.00 88.69 123 LEU A C 1
ATOM 1036 O O . LEU A 1 123 ? -29.495 16.935 28.731 1.00 88.69 123 LEU A O 1
ATOM 1040 N N . ARG A 1 124 ? -30.341 15.165 27.638 1.00 87.19 124 ARG A N 1
ATOM 1041 C CA . ARG A 1 124 ? -31.756 15.487 27.918 1.00 87.19 124 ARG A CA 1
ATOM 1042 C C . ARG A 1 124 ? -32.152 15.171 29.358 1.00 87.19 124 ARG A C 1
ATOM 1044 O O . ARG A 1 124 ? -33.010 15.858 29.902 1.00 87.19 124 ARG A O 1
ATOM 1051 N N . CYS A 1 125 ? -31.535 14.159 29.960 1.00 86.81 125 CYS A N 1
ATOM 1052 C CA . CYS A 1 125 ? -31.802 13.721 31.331 1.00 86.81 125 CYS A CA 1
ATOM 1053 C C . CYS A 1 125 ? -30.940 14.444 32.379 1.00 86.81 125 CYS A C 1
ATOM 1055 O O . CYS A 1 125 ? -30.959 14.074 33.552 1.00 86.81 125 CYS A O 1
ATOM 1057 N N . LEU A 1 126 ? -30.167 15.452 31.969 1.00 84.62 126 LEU A N 1
ATOM 1058 C CA . LEU A 1 126 ? -29.186 16.094 32.831 1.00 84.62 126 LEU A CA 1
ATOM 1059 C C . LEU A 1 126 ? -29.848 16.956 33.910 1.00 84.62 126 LEU A C 1
ATOM 1061 O O . LEU A 1 126 ? -30.709 17.792 33.624 1.00 84.62 126 LEU A O 1
ATOM 1065 N N . HIS A 1 127 ? -29.397 16.805 35.154 1.00 84.00 127 HIS A N 1
ATOM 1066 C CA . HIS A 1 127 ? -29.910 17.609 36.254 1.00 84.00 127 HIS A CA 1
ATOM 1067 C C . HIS A 1 127 ? -29.383 19.058 36.161 1.00 84.00 127 HIS A C 1
ATOM 1069 O O . HIS A 1 127 ? -28.174 19.263 36.016 1.00 84.00 127 HIS A O 1
ATOM 1075 N N . PRO A 1 128 ? -30.239 20.089 36.303 1.00 82.62 128 PRO A N 1
ATOM 1076 C CA . PRO A 1 128 ? -29.851 21.490 36.105 1.00 82.62 128 PRO A CA 1
ATOM 1077 C C . PRO A 1 128 ? -28.764 21.994 37.070 1.00 82.62 128 PRO A C 1
ATOM 1079 O O . PRO A 1 128 ? -28.098 22.980 36.767 1.00 82.62 128 PRO A O 1
ATOM 1082 N N . MET A 1 129 ? -28.540 21.317 38.202 1.00 83.06 129 MET A N 1
ATOM 1083 C CA . MET A 1 129 ? -27.481 21.691 39.152 1.00 83.06 129 MET A CA 1
ATOM 1084 C C . MET A 1 129 ? -26.067 21.244 38.760 1.00 83.06 129 MET A C 1
ATOM 1086 O O . MET A 1 129 ? -25.123 21.653 39.430 1.00 83.06 129 MET A O 1
ATOM 1090 N N . TRP A 1 130 ? -25.884 20.425 37.718 1.00 82.25 130 TRP A N 1
ATOM 1091 C CA . TRP A 1 130 ? -24.568 19.891 37.330 1.00 82.25 130 TRP A CA 1
ATOM 1092 C C . TRP A 1 130 ? -24.100 20.428 35.964 1.00 82.25 130 TRP A C 1
ATOM 1094 O O . TRP A 1 130 ? -24.047 19.702 34.970 1.00 82.25 130 TRP A O 1
ATOM 1104 N N . PRO A 1 131 ? -23.703 21.714 35.883 1.00 87.62 131 PRO A N 1
ATOM 1105 C CA . PRO A 1 131 ? -23.259 22.325 34.629 1.00 87.62 131 PRO A CA 1
ATOM 1106 C C . PRO A 1 131 ? -21.949 21.722 34.099 1.00 87.62 131 PRO A C 1
ATOM 1108 O O . PRO A 1 131 ? -21.711 21.733 32.893 1.00 87.62 131 PRO A O 1
ATOM 1111 N N . GLN A 1 132 ? -21.110 21.173 34.982 1.00 89.19 132 GLN A N 1
ATOM 1112 C CA . GLN A 1 132 ? -19.834 20.543 34.629 1.00 89.19 132 GLN A CA 1
ATOM 1113 C C . GLN A 1 132 ? -20.041 19.300 33.754 1.00 89.19 132 GLN A C 1
ATOM 1115 O O . GLN A 1 132 ? -19.345 19.126 32.755 1.00 89.19 132 GLN A O 1
ATOM 1120 N N . GLU A 1 133 ? -21.044 18.478 34.073 1.00 88.25 133 GLU A N 1
ATOM 1121 C CA . GLU A 1 133 ? -21.374 17.278 33.300 1.00 88.25 133 GLU A CA 1
ATOM 1122 C C . GLU A 1 133 ? -21.875 17.642 31.896 1.00 88.25 133 GLU A C 1
ATOM 1124 O O . GLU A 1 133 ? -21.476 17.030 30.907 1.00 88.25 133 GLU A O 1
ATOM 1129 N N . LYS A 1 134 ? -22.653 18.726 31.776 1.00 87.88 134 LYS A N 1
ATOM 1130 C CA . LYS A 1 134 ? -23.084 19.255 30.474 1.00 87.88 134 LYS A CA 1
ATOM 1131 C C . LYS A 1 134 ? -21.896 19.614 29.584 1.00 87.88 134 LYS A C 1
ATOM 1133 O O . LYS A 1 134 ? -21.879 19.259 28.406 1.00 87.88 134 LYS A O 1
ATOM 1138 N N . VAL A 1 135 ? -20.921 20.339 30.136 1.00 89.44 135 VAL A N 1
ATOM 1139 C CA . VAL A 1 135 ? -19.711 20.742 29.403 1.00 89.44 135 VAL A CA 1
ATOM 1140 C C . VAL A 1 135 ? -18.907 19.509 28.993 1.00 89.44 135 VAL A C 1
ATOM 1142 O O . VAL A 1 135 ? -18.491 19.418 27.841 1.00 89.44 135 VAL A O 1
ATOM 1145 N N . PHE A 1 136 ? -18.764 18.532 29.892 1.00 90.38 136 PHE A N 1
ATOM 1146 C CA . PHE A 1 136 ? -18.082 17.272 29.605 1.00 90.38 136 PHE A CA 1
ATOM 1147 C C . PHE A 1 136 ? -18.736 16.491 28.453 1.00 90.38 136 PHE A C 1
ATOM 1149 O O . PHE A 1 136 ? -18.047 16.074 27.522 1.00 90.38 136 PHE A O 1
ATOM 1156 N N . LEU A 1 137 ? -20.065 16.333 28.458 1.00 88.31 137 LEU A N 1
ATOM 1157 C CA . LEU A 1 137 ? -20.785 15.625 27.392 1.00 88.31 137 LEU A CA 1
ATOM 1158 C C . LEU A 1 137 ? -20.708 16.360 26.046 1.00 88.31 137 LEU A C 1
ATOM 1160 O O . LEU A 1 137 ? -20.571 15.726 25.000 1.00 88.31 137 LEU A O 1
ATOM 1164 N N . LEU A 1 138 ? -20.764 17.695 26.048 1.00 88.69 138 LEU A N 1
ATOM 1165 C CA . LEU A 1 138 ? -20.585 18.482 24.824 1.00 88.69 138 LEU A CA 1
ATOM 1166 C C . LEU A 1 138 ? -19.172 18.333 24.252 1.00 88.69 138 LEU A C 1
ATOM 1168 O O . LEU A 1 138 ? -19.019 18.201 23.034 1.00 88.69 138 LEU A O 1
ATOM 1172 N N . ASP A 1 139 ? -18.153 18.307 25.112 1.00 89.44 139 ASP A N 1
ATOM 1173 C CA . ASP A 1 139 ? -16.779 18.062 24.679 1.00 89.44 139 ASP A CA 1
ATOM 1174 C C . ASP A 1 139 ? -16.615 16.644 24.110 1.00 89.44 139 ASP A C 1
ATOM 1176 O O . ASP A 1 139 ? -16.063 16.477 23.024 1.00 89.44 139 ASP A O 1
ATOM 1180 N N . GLN A 1 140 ? -17.216 15.630 24.742 1.00 87.44 140 GLN A N 1
ATOM 1181 C CA . GLN A 1 140 ? -17.266 14.258 24.215 1.00 87.44 140 GLN A CA 1
ATOM 1182 C C . GLN A 1 140 ? -17.890 14.194 22.811 1.00 87.44 140 GLN A C 1
ATOM 1184 O O . GLN A 1 140 ? -17.329 13.566 21.910 1.00 87.44 140 GLN A O 1
ATOM 1189 N N . ILE A 1 141 ? -19.018 14.879 22.579 1.00 88.81 141 ILE A N 1
ATOM 1190 C CA . ILE A 1 141 ? -19.654 14.949 21.250 1.00 88.81 141 ILE A CA 1
ATOM 1191 C C . ILE A 1 141 ? -18.696 15.576 20.229 1.00 88.81 141 ILE A C 1
ATOM 1193 O O . ILE A 1 141 ? -18.565 15.078 19.105 1.00 88.81 141 ILE A O 1
ATOM 1197 N N . LYS A 1 142 ? -17.997 16.651 20.610 1.00 89.50 142 LYS A N 1
ATOM 1198 C CA . LYS A 1 142 ? -17.008 17.308 19.749 1.00 89.50 142 LYS A CA 1
ATOM 1199 C C . LYS A 1 142 ? -15.851 16.364 19.413 1.00 89.50 142 LYS A C 1
ATOM 1201 O O . LYS A 1 142 ? -15.499 16.240 18.240 1.00 89.50 142 LYS A O 1
ATOM 1206 N N . GLN A 1 143 ? -15.313 15.649 20.400 1.00 86.50 143 GLN A N 1
ATOM 1207 C CA . GLN A 1 143 ? -14.251 14.659 20.202 1.00 86.50 143 GLN A CA 1
ATOM 1208 C C . GLN A 1 143 ? -14.695 13.513 19.279 1.00 86.50 143 GLN A C 1
ATOM 1210 O O . GLN A 1 143 ? -13.959 13.131 18.370 1.00 86.50 143 GLN A O 1
ATOM 1215 N N . ILE A 1 144 ? -15.925 13.010 19.431 1.00 85.44 144 ILE A N 1
ATOM 1216 C CA . ILE A 1 144 ? -16.478 11.943 18.578 1.00 85.44 144 ILE A CA 1
ATOM 1217 C C . ILE A 1 144 ? -16.598 12.372 17.116 1.00 85.44 144 ILE A C 1
ATOM 1219 O O . ILE A 1 144 ? -16.323 11.576 16.212 1.00 85.44 144 ILE A O 1
ATOM 1223 N N . ARG A 1 145 ? -16.973 13.630 16.871 1.00 84.62 145 ARG A N 1
ATOM 1224 C CA . ARG A 1 145 ? -17.031 14.195 15.516 1.00 84.62 145 ARG A CA 1
ATOM 1225 C C . ARG A 1 145 ? -15.643 14.394 14.904 1.00 84.62 145 ARG A C 1
ATOM 1227 O O . ARG A 1 145 ? -15.502 14.262 13.693 1.00 84.62 145 ARG A O 1
ATOM 1234 N N . LEU A 1 146 ? -14.635 14.686 15.727 1.00 84.19 146 LEU A N 1
ATOM 1235 C CA . LEU A 1 146 ? -13.244 14.857 15.296 1.00 84.19 146 LEU A CA 1
ATOM 1236 C C . LEU A 1 146 ? -12.509 13.530 15.062 1.00 84.19 146 LEU A C 1
ATOM 1238 O O . LEU A 1 146 ? -11.477 13.522 14.391 1.00 84.19 146 LEU A O 1
ATOM 1242 N N . MET A 1 147 ? -13.018 12.406 15.580 1.00 79.62 147 MET A N 1
ATOM 1243 C CA . MET A 1 147 ? -12.392 11.102 15.368 1.00 79.62 147 MET A CA 1
ATOM 1244 C C . MET A 1 147 ? -12.294 10.757 13.880 1.00 79.62 147 MET A C 1
ATOM 1246 O O . MET A 1 147 ? -13.291 10.643 13.163 1.00 79.62 147 MET A O 1
ATOM 1250 N N . ARG A 1 148 ? -11.056 10.543 13.430 1.00 77.25 148 ARG A N 1
ATOM 1251 C CA . ARG A 1 148 ? -10.742 10.072 12.081 1.00 77.25 148 ARG A CA 1
ATOM 1252 C C . ARG A 1 148 ? -10.882 8.550 12.021 1.00 77.25 148 ARG A C 1
ATOM 1254 O O . ARG A 1 148 ? -10.663 7.857 13.010 1.00 77.25 148 ARG A O 1
ATOM 1261 N N . GLY A 1 149 ? -11.240 8.018 10.854 1.00 73.69 149 GLY A N 1
ATOM 1262 C CA . GLY A 1 149 ? -11.350 6.572 10.673 1.00 73.69 149 GLY A CA 1
ATOM 1263 C C . GLY A 1 149 ? -10.022 5.858 10.903 1.00 73.69 149 GLY A C 1
ATOM 1264 O O . GLY A 1 149 ? -8.980 6.334 10.454 1.00 73.69 149 GLY A O 1
ATOM 1265 N N . SER A 1 150 ? -10.086 4.684 11.538 1.00 73.94 150 SER A N 1
ATOM 1266 C CA . SER A 1 150 ? -8.929 3.818 11.821 1.00 73.94 150 SER A CA 1
ATOM 1267 C C . SER A 1 150 ? -8.074 3.544 10.575 1.00 73.94 150 SER A C 1
ATOM 1269 O O . SER A 1 150 ? -6.857 3.442 10.671 1.00 73.94 150 SER A O 1
ATOM 1271 N N . TYR A 1 151 ? -8.690 3.528 9.388 1.00 78.50 151 TYR A N 1
ATOM 1272 C CA . TYR A 1 151 ? -7.979 3.371 8.121 1.00 78.50 151 TYR A CA 1
ATOM 1273 C C . TYR A 1 151 ? -6.984 4.512 7.836 1.00 78.50 151 TYR A C 1
ATOM 1275 O O . TYR A 1 151 ? -5.875 4.254 7.385 1.00 78.50 151 TYR A O 1
ATOM 1283 N N . SER A 1 152 ? -7.352 5.770 8.102 1.00 71.69 152 SER A N 1
ATOM 1284 C CA . SER A 1 152 ? -6.493 6.932 7.817 1.00 71.69 152 SER A CA 1
ATOM 1285 C C . SER A 1 152 ? -5.419 7.179 8.876 1.00 71.69 152 SER A C 1
ATOM 1287 O O . SER A 1 152 ? -4.568 8.039 8.671 1.00 71.69 152 SER A O 1
ATOM 1289 N N . GLN A 1 153 ? -5.487 6.490 10.015 1.00 77.88 153 GLN A N 1
ATOM 1290 C CA . GLN A 1 153 ? -4.468 6.571 11.064 1.00 77.88 153 GLN A CA 1
ATOM 1291 C C . GLN A 1 153 ? -3.266 5.664 10.764 1.00 77.88 153 GLN A C 1
ATOM 1293 O O . GLN A 1 153 ? -2.179 5.905 11.278 1.00 77.88 153 GLN A O 1
ATOM 1298 N N . ASP A 1 154 ? -3.444 4.643 9.923 1.00 83.81 154 ASP A N 1
ATOM 1299 C CA . ASP A 1 154 ? -2.380 3.714 9.554 1.00 83.81 154 ASP A CA 1
ATOM 1300 C C . ASP A 1 154 ? -1.594 4.231 8.339 1.00 83.81 154 ASP A C 1
ATOM 1302 O O . ASP A 1 154 ? -2.095 4.247 7.211 1.00 83.81 154 ASP A O 1
ATOM 1306 N N . LEU A 1 155 ? -0.344 4.648 8.566 1.00 84.75 155 LEU A N 1
ATOM 1307 C CA . LEU A 1 155 ? 0.545 5.208 7.537 1.00 84.75 155 LEU A CA 1
ATOM 1308 C C . LEU A 1 155 ? 0.783 4.247 6.362 1.00 84.75 155 LEU A C 1
ATOM 1310 O O . LEU A 1 155 ? 0.953 4.689 5.226 1.00 84.75 155 LEU A O 1
ATOM 1314 N N . TRP A 1 156 ? 0.724 2.936 6.610 1.00 89.19 156 TRP A N 1
ATOM 1315 C CA . TRP A 1 156 ? 0.885 1.916 5.573 1.00 89.19 156 TRP A CA 1
ATOM 1316 C C . TRP A 1 156 ? -0.202 1.985 4.497 1.00 89.19 156 TRP A C 1
ATOM 1318 O O . TRP A 1 156 ? 0.058 1.680 3.340 1.00 89.19 156 TRP A O 1
ATOM 1328 N N . ASN A 1 157 ? -1.407 2.441 4.841 1.00 90.88 157 ASN A N 1
ATOM 1329 C CA . ASN A 1 157 ? -2.481 2.595 3.862 1.00 90.88 157 ASN A CA 1
ATOM 1330 C C . ASN A 1 157 ? -2.216 3.769 2.914 1.00 90.88 157 ASN A C 1
ATOM 1332 O O . ASN A 1 157 ? -2.482 3.675 1.720 1.00 90.88 157 ASN A O 1
ATOM 1336 N N . VAL A 1 158 ? -1.656 4.870 3.425 1.00 89.06 158 VAL A N 1
ATOM 1337 C CA . VAL A 1 158 ? -1.243 6.009 2.587 1.00 89.06 158 VAL A CA 1
ATOM 1338 C C . VAL A 1 158 ? -0.102 5.595 1.660 1.00 89.06 158 VAL A C 1
ATOM 1340 O O . VAL A 1 158 ? -0.112 5.935 0.478 1.00 89.06 158 VAL A O 1
ATOM 1343 N N . PHE A 1 159 ? 0.847 4.819 2.187 1.00 91.44 159 PHE A N 1
ATOM 1344 C CA . PHE A 1 159 ? 1.938 4.252 1.406 1.00 91.44 159 PHE A CA 1
ATOM 1345 C C . PHE A 1 159 ? 1.428 3.361 0.263 1.00 91.44 159 PHE A C 1
ATOM 1347 O O . PHE A 1 159 ? 1.872 3.523 -0.869 1.00 91.44 159 PHE A O 1
ATOM 1354 N N . ASP A 1 160 ? 0.435 2.502 0.506 1.00 91.88 160 ASP A N 1
ATOM 1355 C CA . ASP A 1 160 ? -0.169 1.658 -0.535 1.00 91.88 160 ASP A CA 1
ATOM 1356 C C . ASP A 1 160 ? -0.753 2.475 -1.697 1.00 91.88 160 ASP A C 1
ATOM 1358 O O . ASP A 1 160 ? -0.490 2.168 -2.861 1.00 91.88 160 ASP A O 1
ATOM 1362 N N . TRP A 1 161 ? -1.488 3.554 -1.403 1.00 92.94 161 TRP A N 1
ATOM 1363 C CA . TRP A 1 161 ? -2.016 4.450 -2.440 1.00 92.94 161 TRP A CA 1
ATOM 1364 C C . TRP A 1 161 ? -0.916 5.139 -3.249 1.00 92.94 161 TRP A C 1
ATOM 1366 O O . TRP A 1 161 ? -1.080 5.335 -4.455 1.00 92.94 161 TRP A O 1
ATOM 1376 N N . LEU A 1 162 ? 0.208 5.475 -2.612 1.00 94.06 162 LEU A N 1
ATOM 1377 C CA . LEU A 1 162 ? 1.385 6.004 -3.298 1.00 94.06 162 LEU A CA 1
ATOM 1378 C C . LEU A 1 162 ? 2.004 4.956 -4.235 1.00 94.06 162 LEU A C 1
ATOM 1380 O O . LEU A 1 162 ? 2.349 5.282 -5.368 1.00 94.06 162 LEU A O 1
ATOM 1384 N N . VAL A 1 163 ? 2.100 3.691 -3.814 1.00 94.31 163 VAL A N 1
ATOM 1385 C CA . VAL A 1 163 ? 2.604 2.613 -4.684 1.00 94.31 163 VAL A CA 1
ATOM 1386 C C . VAL A 1 163 ? 1.674 2.386 -5.875 1.00 94.31 163 VAL A C 1
ATOM 1388 O O . VAL A 1 163 ? 2.145 2.265 -7.005 1.00 94.31 163 VAL A O 1
ATOM 1391 N N . TYR A 1 164 ? 0.357 2.372 -5.662 1.00 93.06 164 TYR A N 1
ATOM 1392 C CA . TYR A 1 164 ? -0.604 2.208 -6.754 1.00 93.06 164 TYR A CA 1
ATOM 1393 C C . TYR A 1 164 ? -0.575 3.365 -7.748 1.00 93.06 164 TYR A C 1
ATOM 1395 O O . TYR A 1 164 ? -0.622 3.124 -8.953 1.00 93.06 164 TYR A O 1
ATOM 1403 N N . SER A 1 165 ? -0.470 4.612 -7.280 1.00 93.06 165 SER A N 1
ATOM 1404 C CA . SER A 1 165 ? -0.375 5.764 -8.181 1.00 93.06 165 SER A CA 1
ATOM 1405 C C . SER A 1 165 ? 0.909 5.721 -9.011 1.00 93.06 165 SER A C 1
ATOM 1407 O O . SER A 1 165 ? 0.869 5.977 -10.214 1.00 93.06 165 SER A O 1
ATOM 1409 N N . LEU A 1 166 ? 2.024 5.302 -8.407 1.00 93.94 166 LEU A N 1
ATOM 1410 C CA . LEU A 1 166 ? 3.302 5.129 -9.091 1.00 93.94 166 LEU A CA 1
ATOM 1411 C C . LEU A 1 166 ? 3.268 3.978 -10.121 1.00 93.94 166 LEU A C 1
ATOM 1413 O O . LEU A 1 166 ? 3.795 4.119 -11.227 1.00 93.94 166 LEU A O 1
ATOM 1417 N N . LEU A 1 167 ? 2.587 2.868 -9.814 1.00 93.38 167 LEU A N 1
ATOM 1418 C CA . LEU A 1 167 ? 2.343 1.777 -10.768 1.00 93.38 167 LEU A CA 1
ATOM 1419 C C . LEU A 1 167 ? 1.469 2.216 -11.947 1.00 93.38 167 LEU A C 1
ATOM 1421 O O . LEU A 1 167 ? 1.781 1.915 -13.096 1.00 93.38 167 LEU A O 1
ATOM 1425 N N . VAL A 1 168 ? 0.391 2.958 -11.688 1.00 93.31 168 VAL A N 1
ATOM 1426 C CA . VAL A 1 168 ? -0.469 3.494 -12.753 1.00 93.31 168 VAL A CA 1
ATOM 1427 C C . VAL A 1 168 ? 0.308 4.478 -13.623 1.00 93.31 168 VAL A C 1
ATOM 1429 O O . VAL A 1 168 ? 0.198 4.422 -14.847 1.00 93.31 168 VAL A O 1
ATOM 1432 N N . ALA A 1 169 ? 1.130 5.343 -13.025 1.00 93.81 169 ALA A N 1
ATOM 1433 C CA . ALA A 1 169 ? 1.973 6.278 -13.760 1.00 93.81 169 ALA A CA 1
ATOM 1434 C C . ALA A 1 169 ? 3.009 5.554 -14.636 1.00 93.81 169 ALA A C 1
ATOM 1436 O O . ALA A 1 169 ? 3.101 5.847 -15.826 1.00 93.81 169 ALA A O 1
ATOM 1437 N N . SER A 1 170 ? 3.742 4.577 -14.089 1.00 92.69 170 SER A N 1
ATOM 1438 C CA . SER A 1 170 ? 4.725 3.794 -14.857 1.00 92.69 170 SER A CA 1
ATOM 1439 C C . SER A 1 170 ? 4.071 3.020 -16.003 1.00 92.69 170 SER A C 1
ATOM 1441 O O . SER A 1 170 ? 4.543 3.092 -17.138 1.00 92.69 170 SER A O 1
ATOM 1443 N N . PHE A 1 171 ? 2.928 2.374 -15.754 1.00 91.44 171 PHE A N 1
ATOM 1444 C CA . PHE A 1 171 ? 2.162 1.694 -16.797 1.00 91.44 171 PHE A CA 1
ATOM 1445 C C . PHE A 1 171 ? 1.635 2.657 -17.871 1.00 91.44 171 PHE A C 1
ATOM 1447 O O . PHE A 1 171 ? 1.706 2.349 -19.058 1.00 91.44 171 PHE A O 1
ATOM 1454 N N . SER A 1 172 ? 1.154 3.841 -17.484 1.00 92.06 172 SER A N 1
ATOM 1455 C CA . SER A 1 172 ? 0.649 4.848 -18.429 1.00 92.06 172 SER A CA 1
ATOM 1456 C C . SER A 1 172 ? 1.760 5.393 -19.328 1.00 92.06 172 SER A C 1
ATOM 1458 O O . SER A 1 172 ? 1.562 5.526 -20.534 1.00 92.06 172 SER A O 1
ATOM 1460 N N . VAL A 1 173 ? 2.947 5.656 -18.770 1.00 91.44 173 VAL A N 1
ATOM 1461 C CA . VAL A 1 173 ? 4.119 6.091 -19.546 1.00 91.44 173 VAL A CA 1
ATOM 1462 C C . VAL A 1 173 ? 4.595 4.979 -20.483 1.00 91.44 173 VAL A C 1
ATOM 1464 O O . VAL A 1 173 ? 4.940 5.260 -21.628 1.00 91.44 173 VAL A O 1
ATOM 1467 N N . HIS A 1 174 ? 4.558 3.717 -20.046 1.00 89.06 174 HIS A N 1
ATOM 1468 C CA . HIS A 1 174 ? 4.852 2.569 -20.910 1.00 89.06 174 HIS A CA 1
ATOM 1469 C C . HIS A 1 174 ? 3.851 2.429 -22.056 1.00 89.06 174 HIS A C 1
ATOM 1471 O O . HIS A 1 174 ? 4.246 2.244 -23.202 1.00 89.06 174 HIS A O 1
ATOM 1477 N N . MET A 1 175 ? 2.556 2.569 -21.771 1.00 88.44 175 MET A N 1
ATOM 1478 C CA . MET A 1 175 ? 1.508 2.541 -22.791 1.00 88.44 175 MET A CA 1
ATOM 1479 C C . MET A 1 175 ? 1.695 3.670 -23.814 1.00 88.44 175 MET A C 1
ATOM 1481 O O . MET A 1 175 ? 1.595 3.436 -25.017 1.00 88.44 175 MET A O 1
ATOM 1485 N N . ALA A 1 176 ? 2.021 4.880 -23.351 1.00 88.81 176 ALA A N 1
ATOM 1486 C CA . ALA A 1 176 ? 2.321 6.014 -24.222 1.00 88.81 176 ALA A CA 1
ATOM 1487 C C . ALA A 1 176 ? 3.563 5.761 -25.087 1.00 88.81 176 ALA A C 1
ATOM 1489 O O . ALA A 1 176 ? 3.528 6.043 -26.282 1.00 88.81 176 ALA A O 1
ATOM 1490 N N . ASP A 1 177 ? 4.623 5.174 -24.514 1.00 86.06 177 ASP A N 1
ATOM 1491 C CA . ASP A 1 177 ? 5.806 4.768 -25.273 1.00 86.06 177 ASP A CA 1
ATOM 1492 C C . ASP A 1 177 ? 5.418 3.786 -26.384 1.00 86.06 177 ASP A C 1
ATOM 1494 O O . ASP A 1 177 ? 5.808 4.005 -27.528 1.00 86.06 177 ASP A O 1
ATOM 1498 N N . VAL A 1 178 ? 4.600 2.765 -26.082 1.00 83.81 178 VAL A N 1
ATOM 1499 C CA . VAL A 1 178 ? 4.114 1.762 -27.051 1.00 83.81 178 VAL A CA 1
ATOM 1500 C C . VAL A 1 178 ? 3.358 2.396 -28.219 1.00 83.81 178 VAL A C 1
ATOM 1502 O O . VAL A 1 178 ? 3.628 2.028 -29.361 1.00 83.81 178 VAL A O 1
ATOM 1505 N N . LEU A 1 179 ? 2.467 3.353 -27.950 1.00 85.62 179 LEU A N 1
ATOM 1506 C CA . LEU A 1 179 ? 1.668 4.037 -28.976 1.00 85.62 179 LEU A CA 1
ATOM 1507 C C . LEU A 1 179 ? 2.484 5.039 -29.803 1.00 85.62 179 LEU A C 1
ATOM 1509 O O . LEU A 1 179 ? 2.248 5.185 -31.000 1.00 85.62 179 LEU A O 1
ATOM 1513 N N . GLN A 1 180 ? 3.426 5.740 -29.171 1.00 85.19 180 GLN A N 1
ATOM 1514 C CA . GLN A 1 180 ? 4.257 6.765 -29.798 1.00 85.19 180 GLN A CA 1
ATOM 1515 C C . GLN A 1 180 ? 5.727 6.517 -29.459 1.00 85.19 180 GLN A C 1
ATOM 1517 O O . GLN A 1 180 ? 6.205 6.956 -28.408 1.00 85.19 180 GLN A O 1
ATOM 1522 N N . PRO A 1 181 ? 6.469 5.817 -30.335 1.00 81.62 181 PRO A N 1
ATOM 1523 C CA . PRO A 1 181 ? 7.851 5.485 -30.053 1.00 81.62 181 PRO A CA 1
ATOM 1524 C C . PRO A 1 181 ? 8.738 6.716 -29.845 1.00 81.62 181 PRO A C 1
ATOM 1526 O O . PRO A 1 181 ? 9.035 7.446 -30.787 1.00 81.62 181 PRO A O 1
ATOM 1529 N N . CYS A 1 182 ? 9.180 6.942 -28.603 1.00 83.31 182 CYS A N 1
ATOM 1530 C CA . CYS A 1 182 ? 10.032 8.071 -28.241 1.00 83.31 182 CYS A CA 1
ATOM 1531 C C . CYS A 1 182 ? 11.144 7.628 -27.281 1.00 83.31 182 CYS A C 1
ATOM 1533 O O . CYS A 1 182 ? 10.901 7.020 -26.239 1.00 83.31 182 CYS A O 1
ATOM 1535 N N . SER A 1 183 ? 12.393 7.986 -27.588 1.00 82.94 183 SER A N 1
ATOM 1536 C CA . SER A 1 183 ? 13.563 7.619 -26.775 1.00 82.94 183 SER A CA 1
ATOM 1537 C C . SER A 1 183 ? 13.492 8.155 -25.335 1.00 82.94 183 SER A C 1
ATOM 1539 O O . SER A 1 183 ? 13.922 7.473 -24.394 1.00 82.94 183 SER A O 1
ATOM 1541 N N . SER A 1 184 ? 12.911 9.343 -25.153 1.00 85.69 184 SER A N 1
ATOM 1542 C CA . SER A 1 184 ? 12.703 9.977 -23.847 1.00 85.69 184 SER A CA 1
ATOM 1543 C C . SER A 1 184 ? 11.644 9.254 -23.011 1.00 85.69 184 SER A C 1
ATOM 1545 O O . SER A 1 184 ? 11.885 8.994 -21.830 1.00 85.69 184 SER A O 1
ATOM 1547 N N . LEU A 1 185 ? 10.509 8.870 -23.615 1.00 85.50 185 LEU A N 1
ATOM 1548 C CA . LEU A 1 185 ? 9.435 8.138 -22.927 1.00 85.50 185 LEU A CA 1
ATOM 1549 C C . LEU A 1 185 ? 9.914 6.768 -22.450 1.00 85.50 185 LEU A C 1
ATOM 1551 O O . LEU A 1 185 ? 9.695 6.421 -21.292 1.00 85.50 185 LEU A O 1
ATOM 1555 N N . ARG A 1 186 ? 10.669 6.046 -23.282 1.00 83.12 186 ARG A N 1
ATOM 1556 C CA . ARG A 1 186 ? 11.312 4.782 -22.898 1.00 83.12 186 ARG A CA 1
ATOM 1557 C C . ARG A 1 186 ? 12.212 4.930 -21.672 1.00 83.12 186 ARG A C 1
ATOM 1559 O O . ARG A 1 186 ? 12.107 4.160 -20.720 1.00 83.12 186 ARG A O 1
ATOM 1566 N N . THR A 1 187 ? 13.094 5.930 -21.671 1.00 87.12 187 THR A N 1
ATOM 1567 C CA . THR A 1 187 ? 14.012 6.160 -20.541 1.00 87.12 187 THR A CA 1
ATOM 1568 C C . THR A 1 187 ? 13.245 6.533 -19.271 1.00 87.12 187 THR A C 1
ATOM 1570 O O . THR A 1 187 ? 13.589 6.069 -18.183 1.00 87.12 187 THR A O 1
ATOM 1573 N N . CYS A 1 188 ? 12.185 7.333 -19.406 1.00 88.31 188 CYS A N 1
ATOM 1574 C CA . CYS A 1 188 ? 11.301 7.693 -18.303 1.00 88.31 188 CYS A CA 1
ATOM 1575 C C . CYS A 1 188 ? 10.561 6.466 -17.744 1.00 88.31 188 CYS A C 1
ATOM 1577 O O . CYS A 1 188 ? 10.618 6.227 -16.541 1.00 88.31 188 CYS A O 1
ATOM 1579 N N . SER A 1 189 ? 9.962 5.642 -18.611 1.00 89.00 189 SER A N 1
ATOM 1580 C CA . SER A 1 189 ? 9.276 4.394 -18.249 1.00 89.00 189 SER A CA 1
ATOM 1581 C C . SER A 1 189 ? 10.186 3.468 -17.437 1.00 89.00 189 SER A C 1
ATOM 1583 O O . SER A 1 189 ? 9.827 3.048 -16.339 1.00 89.00 189 SER A O 1
ATOM 1585 N N . LEU A 1 190 ? 11.417 3.230 -17.909 1.00 89.12 190 LEU A N 1
ATOM 1586 C CA . LEU A 1 190 ? 12.389 2.376 -17.215 1.00 89.12 190 LEU A CA 1
ATOM 1587 C C . LEU A 1 190 ? 12.779 2.920 -15.835 1.00 89.12 190 LEU A C 1
ATOM 1589 O O . LEU A 1 190 ? 12.841 2.163 -14.866 1.00 89.12 190 LEU A O 1
ATOM 1593 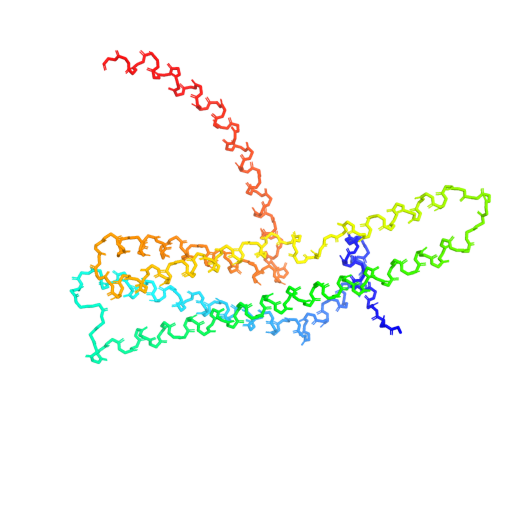N N . ARG A 1 191 ? 13.021 4.233 -15.729 1.00 92.25 191 ARG A N 1
ATOM 1594 C CA . ARG A 1 191 ? 13.331 4.881 -14.444 1.00 92.25 191 ARG A CA 1
ATOM 1595 C C . ARG A 1 191 ? 12.153 4.773 -13.478 1.00 92.25 191 ARG A C 1
ATOM 1597 O O . ARG A 1 191 ? 12.351 4.409 -12.322 1.00 92.25 191 ARG A O 1
ATOM 1604 N N . LEU A 1 192 ? 10.937 5.031 -13.959 1.00 92.56 192 LEU A N 1
ATOM 1605 C CA . LEU A 1 192 ? 9.723 4.919 -13.157 1.00 92.56 192 LEU A CA 1
ATOM 1606 C C . LEU A 1 192 ? 9.490 3.482 -12.688 1.00 92.56 192 LEU A C 1
ATOM 1608 O O . LEU A 1 192 ? 9.236 3.286 -11.503 1.00 92.56 192 LEU A O 1
ATOM 1612 N N . PHE A 1 193 ? 9.646 2.474 -13.550 1.00 92.25 193 PHE A N 1
ATOM 1613 C CA . PHE A 1 193 ? 9.544 1.069 -13.145 1.00 92.25 193 PHE A CA 1
ATOM 1614 C C . PHE A 1 193 ? 10.602 0.680 -12.109 1.00 92.25 193 PHE A C 1
ATOM 1616 O O . PHE A 1 193 ? 10.266 0.028 -11.122 1.00 92.25 193 PHE A O 1
ATOM 1623 N N . SER A 1 194 ? 11.852 1.123 -12.277 1.00 92.88 194 SER A N 1
ATOM 1624 C CA . SER A 1 194 ? 12.925 0.849 -11.312 1.00 92.88 194 SER A CA 1
ATOM 1625 C C . SER A 1 194 ? 12.589 1.379 -9.918 1.00 92.88 194 SER A C 1
ATOM 1627 O O . SER A 1 194 ? 12.777 0.672 -8.931 1.00 92.88 194 SER A O 1
ATOM 1629 N N . VAL A 1 195 ? 12.072 2.607 -9.831 1.00 94.06 195 VAL A N 1
ATOM 1630 C CA . VAL A 1 195 ? 11.649 3.201 -8.556 1.00 94.06 195 VAL A CA 1
ATOM 1631 C C . VAL A 1 195 ? 10.406 2.485 -8.016 1.00 94.06 195 VAL A C 1
ATOM 1633 O O . VAL A 1 195 ? 10.354 2.148 -6.834 1.00 94.06 195 VAL A O 1
ATOM 1636 N N . SER A 1 196 ? 9.437 2.176 -8.883 1.00 93.75 196 SER A N 1
ATOM 1637 C CA . SER A 1 196 ? 8.185 1.495 -8.517 1.00 93.75 196 SER A CA 1
ATOM 1638 C C . SER A 1 196 ? 8.426 0.155 -7.834 1.00 93.75 196 SER A C 1
ATOM 1640 O O . SER A 1 196 ? 7.820 -0.115 -6.801 1.00 93.75 196 SER A O 1
ATOM 1642 N N . ILE A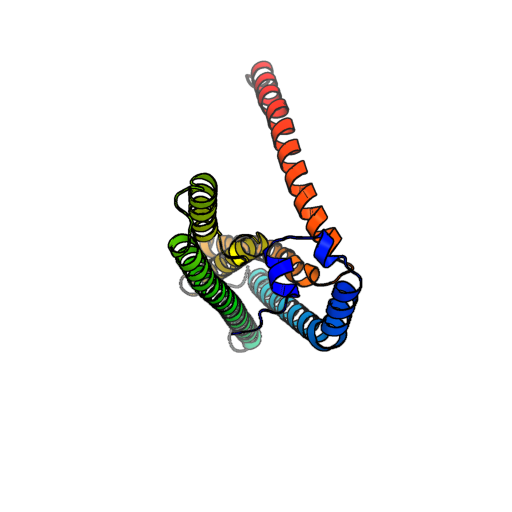 1 197 ? 9.330 -0.670 -8.373 1.00 94.38 197 ILE A N 1
ATOM 1643 C CA . ILE A 1 197 ? 9.629 -2.002 -7.830 1.00 94.38 197 ILE A CA 1
ATOM 1644 C C . ILE A 1 197 ? 10.159 -1.919 -6.396 1.00 94.38 197 ILE A C 1
ATOM 1646 O O . ILE A 1 197 ? 9.778 -2.735 -5.561 1.00 94.38 197 ILE A O 1
ATOM 1650 N N . ILE A 1 198 ? 11.009 -0.937 -6.084 1.00 94.75 198 ILE A N 1
ATOM 1651 C CA . ILE A 1 198 ? 11.556 -0.779 -4.729 1.00 94.75 198 ILE A CA 1
ATOM 1652 C C . ILE A 1 198 ? 10.413 -0.539 -3.735 1.00 94.75 198 ILE A C 1
ATOM 1654 O O . ILE A 1 198 ? 10.291 -1.250 -2.736 1.00 94.75 198 ILE A O 1
ATOM 1658 N N . PHE A 1 199 ? 9.526 0.410 -4.042 1.00 94.88 199 PHE A N 1
ATOM 1659 C CA . PHE A 1 199 ? 8.364 0.704 -3.204 1.00 94.88 199 PHE A CA 1
ATOM 1660 C C . PHE A 1 199 ? 7.378 -0.474 -3.119 1.00 94.88 199 PHE A C 1
ATOM 1662 O O . PHE A 1 199 ? 6.815 -0.735 -2.056 1.00 94.88 199 PHE A O 1
ATOM 1669 N N . LEU A 1 200 ? 7.226 -1.236 -4.202 1.00 94.31 200 LEU A N 1
ATOM 1670 C CA . LEU A 1 200 ? 6.410 -2.448 -4.266 1.00 94.31 200 LEU A CA 1
ATOM 1671 C C .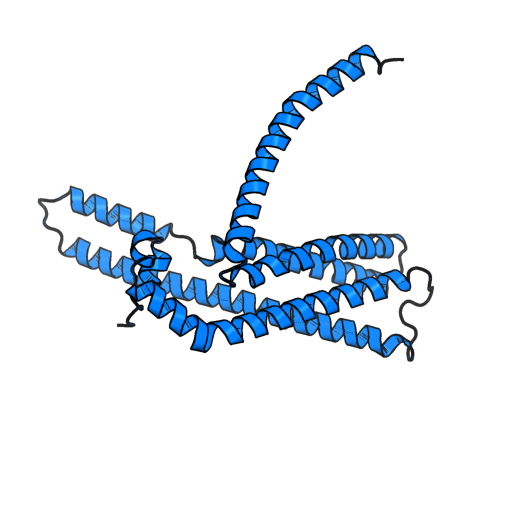 LEU A 1 200 ? 6.885 -3.538 -3.289 1.00 94.31 200 LEU A C 1
ATOM 1673 O O . LEU A 1 200 ? 6.081 -4.167 -2.601 1.00 94.31 200 LEU A O 1
ATOM 1677 N N . TRP A 1 201 ? 8.198 -3.757 -3.193 1.00 94.50 201 TRP A N 1
ATOM 1678 C CA . TRP A 1 201 ? 8.762 -4.719 -2.243 1.00 94.50 201 TRP A CA 1
ATOM 1679 C C . TRP A 1 201 ? 8.682 -4.224 -0.803 1.00 94.50 201 TRP A C 1
ATOM 1681 O O . TRP A 1 201 ? 8.332 -5.003 0.082 1.00 94.50 201 TRP A O 1
ATOM 1691 N N . LEU A 1 202 ? 8.914 -2.929 -0.565 1.00 92.50 202 LEU A N 1
ATOM 1692 C CA . LEU A 1 202 ? 8.727 -2.324 0.758 1.00 92.50 202 LEU A CA 1
ATOM 1693 C C . LEU A 1 202 ? 7.283 -2.470 1.253 1.00 92.50 202 LEU A C 1
ATOM 1695 O O . LEU A 1 202 ? 7.055 -2.727 2.435 1.00 92.50 202 LEU A O 1
ATOM 1699 N N . ARG A 1 203 ? 6.303 -2.393 0.346 1.00 92.38 203 ARG A N 1
ATOM 1700 C CA . ARG A 1 203 ? 4.883 -2.590 0.664 1.00 92.38 203 ARG A CA 1
ATOM 1701 C C . ARG A 1 203 ? 4.587 -3.969 1.265 1.00 92.38 203 ARG A C 1
ATOM 1703 O O . ARG A 1 203 ? 3.689 -4.083 2.099 1.00 92.38 203 ARG A O 1
ATOM 1710 N N . LEU A 1 204 ? 5.372 -5.002 0.943 1.00 91.81 204 LEU A N 1
ATOM 1711 C CA . LEU A 1 204 ? 5.191 -6.353 1.495 1.00 91.81 204 LEU A CA 1
ATOM 1712 C C . LEU A 1 204 ? 5.246 -6.372 3.035 1.00 91.81 204 LEU A C 1
ATOM 1714 O O . LEU A 1 204 ? 4.578 -7.188 3.675 1.00 91.81 204 LEU A O 1
ATOM 1718 N N . MET A 1 205 ? 5.970 -5.423 3.638 1.00 90.12 205 MET A N 1
ATOM 1719 C CA . MET A 1 205 ? 6.089 -5.276 5.089 1.00 90.12 205 MET A CA 1
ATOM 1720 C C . MET A 1 205 ? 4.728 -5.061 5.773 1.00 90.12 205 MET A C 1
ATOM 1722 O O . MET A 1 205 ? 4.507 -5.608 6.854 1.00 90.12 205 MET A O 1
ATOM 1726 N N . LYS A 1 206 ? 3.763 -4.382 5.126 1.00 90.31 206 LYS A N 1
ATOM 1727 C CA . LYS A 1 206 ? 2.385 -4.227 5.642 1.00 90.31 206 LYS A CA 1
ATOM 1728 C C . LYS A 1 206 ? 1.737 -5.584 5.936 1.00 90.31 206 LYS A C 1
ATOM 1730 O O . LYS A 1 206 ? 1.090 -5.750 6.971 1.00 90.31 206 LYS A O 1
ATOM 1735 N N . HIS A 1 207 ? 1.934 -6.565 5.056 1.00 89.12 207 HIS A N 1
ATOM 1736 C CA . HIS A 1 207 ? 1.339 -7.900 5.178 1.00 89.12 207 HIS A CA 1
ATOM 1737 C C . HIS A 1 207 ? 2.097 -8.784 6.173 1.00 89.12 207 HIS A C 1
ATOM 1739 O O . HIS A 1 207 ? 1.489 -9.573 6.896 1.00 89.12 207 HIS A O 1
ATOM 1745 N N . VAL A 1 208 ? 3.417 -8.607 6.271 1.00 89.50 208 VAL A N 1
ATOM 1746 C CA . VAL A 1 208 ? 4.256 -9.315 7.248 1.00 89.50 208 VAL A CA 1
ATOM 1747 C C . VAL A 1 208 ? 3.992 -8.828 8.685 1.00 89.50 208 VAL A C 1
ATOM 1749 O O . VAL A 1 208 ? 4.117 -9.603 9.635 1.00 89.50 208 VAL A O 1
ATOM 1752 N N . ARG A 1 209 ? 3.524 -7.583 8.866 1.00 86.81 209 ARG A N 1
ATOM 1753 C CA . ARG A 1 209 ? 3.178 -7.003 10.180 1.00 86.81 209 ARG A CA 1
ATOM 1754 C C . ARG A 1 209 ? 2.140 -7.816 10.963 1.00 86.81 209 ARG A C 1
ATOM 1756 O O . ARG A 1 209 ? 2.142 -7.779 12.189 1.00 86.81 209 ARG A O 1
ATOM 1763 N N . ALA A 1 210 ? 1.272 -8.565 10.278 1.00 84.94 210 ALA A N 1
ATOM 1764 C CA . ALA A 1 210 ? 0.250 -9.398 10.915 1.00 84.94 210 ALA A CA 1
ATOM 1765 C C . ALA A 1 210 ? 0.830 -10.582 11.717 1.00 84.94 210 ALA A C 1
ATOM 1767 O O . ALA A 1 210 ? 0.147 -11.140 12.577 1.00 84.94 210 ALA A O 1
ATOM 1768 N N . PHE A 1 211 ? 2.079 -10.984 11.459 1.00 87.69 211 PHE A N 1
ATOM 1769 C CA . PHE A 1 211 ? 2.716 -12.093 12.163 1.00 87.69 211 PHE A CA 1
ATOM 1770 C C . PHE A 1 211 ? 3.354 -11.624 13.473 1.00 87.69 211 PHE A C 1
ATOM 1772 O O . PHE A 1 211 ? 4.185 -10.720 13.482 1.00 87.69 211 PHE A O 1
ATOM 1779 N N . ARG A 1 212 ? 3.034 -12.307 14.581 1.00 82.12 212 ARG A N 1
ATOM 1780 C CA . ARG A 1 212 ? 3.492 -11.962 15.944 1.00 82.12 212 ARG A CA 1
ATOM 1781 C C . ARG A 1 212 ? 5.016 -11.827 16.083 1.00 82.12 212 ARG A C 1
ATOM 1783 O O . ARG A 1 212 ? 5.472 -11.029 16.889 1.00 82.12 212 ARG A O 1
ATOM 1790 N N . LEU A 1 213 ? 5.778 -12.595 15.303 1.00 83.69 213 LEU A N 1
ATOM 1791 C CA . LEU A 1 213 ? 7.244 -12.547 15.282 1.00 83.69 213 LEU A CA 1
ATOM 1792 C C . LEU A 1 213 ? 7.789 -11.287 14.600 1.00 83.69 213 LEU A C 1
ATOM 1794 O O . LEU A 1 213 ? 8.737 -10.704 15.102 1.00 83.69 213 LEU A O 1
ATOM 1798 N N . MET A 1 214 ? 7.197 -10.865 13.478 1.00 86.75 214 MET A N 1
ATOM 1799 C CA . MET A 1 214 ? 7.741 -9.785 12.641 1.00 86.75 214 MET A CA 1
ATOM 1800 C C . MET A 1 214 ? 7.092 -8.422 12.882 1.00 86.75 214 MET A C 1
ATOM 1802 O O . MET A 1 214 ? 7.717 -7.394 12.637 1.00 86.75 214 MET A O 1
ATOM 1806 N N . GLY A 1 215 ? 5.865 -8.398 13.407 1.00 85.75 215 GLY A N 1
ATOM 1807 C CA . GLY A 1 215 ? 5.132 -7.172 13.723 1.00 85.75 215 GLY A CA 1
ATOM 1808 C C . GLY A 1 215 ? 5.930 -6.166 14.564 1.00 85.75 215 GLY A C 1
ATOM 1809 O O . GLY A 1 215 ? 6.056 -5.021 14.128 1.00 85.75 215 GLY A O 1
ATOM 1810 N N . PRO A 1 216 ? 6.520 -6.563 15.712 1.00 89.31 216 PRO A N 1
ATOM 1811 C CA . PRO A 1 216 ? 7.303 -5.650 16.548 1.00 89.31 216 PRO A CA 1
ATOM 1812 C C . PRO A 1 216 ? 8.512 -5.044 15.826 1.00 89.31 216 PRO A C 1
ATOM 1814 O O . PRO A 1 216 ? 8.767 -3.851 15.969 1.00 89.31 216 PRO A O 1
ATOM 1817 N N . PHE A 1 217 ? 9.218 -5.827 15.004 1.00 87.56 217 PHE A N 1
ATOM 1818 C CA . PHE A 1 217 ? 10.367 -5.339 14.234 1.00 87.56 217 PHE A CA 1
ATOM 1819 C C . PHE A 1 217 ? 9.965 -4.283 13.203 1.00 87.56 217 PHE A C 1
ATOM 1821 O O . PHE A 1 217 ? 10.643 -3.270 13.064 1.00 87.56 217 PHE A O 1
ATOM 1828 N N . ILE A 1 218 ? 8.842 -4.484 12.509 1.00 87.88 218 ILE A N 1
ATOM 1829 C CA . ILE A 1 218 ? 8.343 -3.531 11.507 1.00 87.88 218 ILE A CA 1
ATOM 1830 C C . ILE A 1 218 ? 7.944 -2.203 12.162 1.00 87.88 218 ILE A C 1
ATOM 1832 O O . ILE A 1 218 ? 8.245 -1.138 11.626 1.00 87.88 218 ILE A O 1
ATOM 1836 N N . VAL A 1 219 ? 7.292 -2.255 13.328 1.00 86.25 219 VAL A N 1
ATOM 1837 C CA . VAL A 1 219 ? 6.936 -1.045 14.091 1.00 86.25 219 VAL A CA 1
ATOM 1838 C C . VAL A 1 219 ? 8.193 -0.323 14.580 1.00 86.25 219 VAL A C 1
ATOM 1840 O O . VAL A 1 219 ? 8.292 0.892 14.439 1.00 86.25 219 VAL A O 1
ATOM 1843 N N . MET A 1 220 ? 9.178 -1.067 15.089 1.00 88.06 220 MET A N 1
ATOM 1844 C CA . MET A 1 220 ? 10.457 -0.507 15.526 1.00 88.06 220 MET A CA 1
ATOM 1845 C C . MET A 1 220 ? 11.211 0.177 14.377 1.00 88.06 220 MET A C 1
ATOM 1847 O O . MET A 1 220 ? 11.725 1.274 14.564 1.00 88.06 220 MET A O 1
ATOM 1851 N N . LEU A 1 221 ? 11.223 -0.417 13.179 1.00 87.44 221 LEU A N 1
ATOM 1852 C CA . LEU A 1 221 ? 11.857 0.172 11.995 1.00 87.44 221 LEU A CA 1
ATOM 1853 C C . LEU A 1 221 ? 11.213 1.512 11.613 1.00 87.44 221 LEU A C 1
ATOM 1855 O O . LEU A 1 221 ? 11.921 2.454 11.272 1.00 87.44 221 LEU A O 1
ATOM 1859 N N . GLY A 1 222 ? 9.887 1.625 11.738 1.00 84.75 222 GLY A N 1
ATOM 1860 C CA . GLY A 1 222 ? 9.180 2.893 11.550 1.00 84.75 222 GLY A CA 1
ATOM 1861 C C . GLY A 1 222 ? 9.639 3.986 12.521 1.00 84.75 222 GLY A C 1
ATOM 1862 O O . GLY A 1 222 ? 9.869 5.116 12.095 1.00 84.75 222 GLY A O 1
ATOM 1863 N N . ASN A 1 223 ? 9.839 3.644 13.797 1.00 86.88 223 ASN A N 1
ATOM 1864 C CA . ASN A 1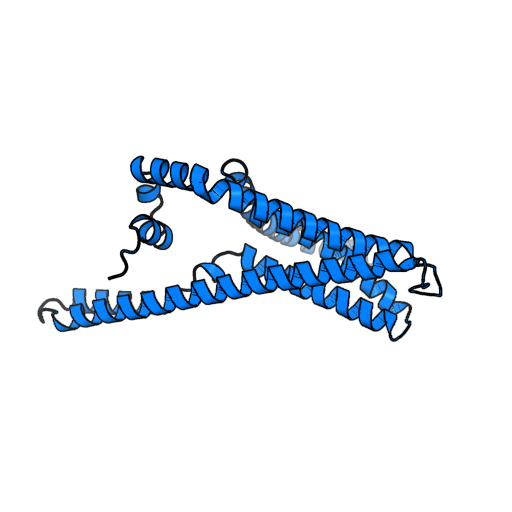 223 ? 10.350 4.590 14.794 1.00 86.88 223 ASN A CA 1
ATOM 1865 C C . ASN A 1 223 ? 11.796 5.014 14.484 1.00 86.88 223 ASN A C 1
ATOM 1867 O O . ASN A 1 223 ? 12.093 6.204 14.491 1.00 86.88 223 ASN A O 1
ATOM 1871 N N . ILE A 1 224 ? 12.658 4.061 14.108 1.00 90.88 224 ILE A N 1
ATOM 1872 C CA . ILE A 1 224 ? 14.057 4.331 13.738 1.00 90.88 224 ILE A CA 1
ATOM 1873 C C . ILE A 1 224 ? 14.144 5.293 12.545 1.00 90.88 224 ILE A C 1
ATOM 1875 O O . ILE A 1 224 ? 14.997 6.173 12.532 1.00 90.88 224 ILE A O 1
ATOM 1879 N N . VAL A 1 225 ? 13.268 5.163 11.542 1.00 87.31 225 VAL A N 1
ATOM 1880 C CA . VAL A 1 225 ? 13.239 6.099 10.402 1.00 87.31 225 VAL A CA 1
ATOM 1881 C C . VAL A 1 225 ? 12.929 7.525 10.862 1.00 87.31 225 VAL A C 1
ATOM 1883 O O . VAL A 1 225 ? 13.542 8.465 10.360 1.00 87.31 225 VAL A O 1
ATOM 1886 N N . GLY A 1 226 ? 12.023 7.696 11.828 1.00 87.69 226 GLY A N 1
ATOM 1887 C CA . GLY A 1 226 ? 11.752 9.001 12.436 1.00 87.69 226 GLY A CA 1
ATOM 1888 C C . GLY A 1 226 ? 13.001 9.597 13.087 1.00 87.69 226 GLY A C 1
ATOM 1889 O O . GLY A 1 226 ? 13.361 10.739 12.801 1.00 87.69 226 GLY A O 1
ATOM 1890 N N . ASP A 1 227 ? 13.712 8.793 13.875 1.00 92.31 227 ASP A N 1
ATOM 1891 C CA . ASP A 1 227 ? 14.947 9.212 14.544 1.00 92.31 227 ASP A CA 1
ATOM 1892 C C . ASP A 1 227 ? 16.061 9.553 13.537 1.00 92.31 227 ASP A C 1
ATOM 1894 O O . ASP A 1 227 ? 16.765 10.555 13.690 1.00 92.31 227 ASP A O 1
ATOM 1898 N N . LEU A 1 228 ? 16.187 8.776 12.456 1.00 94.06 228 LEU A N 1
ATOM 1899 C CA . LEU A 1 228 ? 17.137 9.036 11.371 1.00 94.06 228 LEU A CA 1
ATOM 1900 C C . LEU A 1 228 ? 16.852 10.356 10.647 1.00 94.06 228 LEU A C 1
ATOM 1902 O O . LEU A 1 228 ? 17.794 11.044 10.264 1.00 94.06 228 LEU A O 1
ATOM 1906 N N . MET A 1 229 ? 15.584 10.736 10.471 1.00 90.56 229 MET A N 1
ATOM 1907 C CA . MET A 1 229 ? 15.232 12.023 9.858 1.00 90.56 229 MET A CA 1
ATOM 1908 C C . MET A 1 229 ? 15.607 13.201 10.762 1.00 90.56 229 MET A C 1
ATOM 1910 O O . MET A 1 229 ? 16.121 14.205 10.269 1.00 90.56 229 MET A O 1
ATOM 1914 N N . CYS A 1 230 ? 15.426 13.067 12.079 1.00 92.19 230 CYS A N 1
ATOM 1915 C CA . CYS A 1 230 ? 15.914 14.051 13.047 1.00 92.19 230 CYS A CA 1
ATOM 1916 C C . CYS A 1 230 ? 17.444 14.173 12.996 1.00 92.19 230 CYS A C 1
ATOM 1918 O O . CYS A 1 230 ? 17.981 15.279 12.973 1.00 92.19 230 CYS A O 1
ATOM 1920 N N . PHE A 1 231 ? 18.153 13.045 12.916 1.00 95.25 231 PHE A N 1
ATOM 1921 C CA . PHE A 1 231 ? 19.607 13.045 12.770 1.00 95.25 231 PHE A CA 1
ATOM 1922 C C . PHE A 1 231 ? 20.061 13.679 11.447 1.00 95.25 231 PHE A C 1
ATOM 1924 O O . PHE A 1 231 ? 20.998 14.473 11.438 1.00 95.25 231 PHE A O 1
ATOM 1931 N N . LEU A 1 232 ? 19.379 13.381 10.337 1.00 94.81 232 LEU A N 1
ATOM 1932 C CA . LEU A 1 232 ? 19.664 13.974 9.030 1.00 94.81 232 LEU A CA 1
ATOM 1933 C C . LEU A 1 232 ? 19.473 15.495 9.045 1.00 94.81 232 LEU A C 1
ATOM 1935 O O . LEU A 1 232 ? 20.268 16.211 8.441 1.00 94.81 232 LEU A O 1
ATOM 1939 N N . PHE A 1 233 ? 18.453 15.989 9.750 1.00 95.38 233 PHE A N 1
ATOM 1940 C CA . PHE A 1 233 ? 18.232 17.421 9.938 1.00 95.38 233 PHE A CA 1
ATOM 1941 C C . PHE A 1 233 ? 19.402 18.080 10.682 1.00 95.38 233 PHE A C 1
ATOM 1943 O O . PHE A 1 233 ? 19.974 19.044 10.178 1.00 95.38 233 PHE A O 1
ATOM 1950 N N . LEU A 1 234 ? 19.822 17.512 11.819 1.00 96.19 234 LEU A N 1
ATOM 1951 C CA . LEU A 1 234 ? 20.979 18.006 12.576 1.00 96.19 234 LEU A CA 1
ATOM 1952 C C . LEU A 1 234 ? 22.270 17.956 11.748 1.00 96.19 234 LEU A C 1
ATOM 1954 O O . LEU A 1 234 ? 23.071 18.889 11.767 1.00 96.19 234 LEU A O 1
ATOM 1958 N N . TYR A 1 235 ? 22.463 16.878 10.987 1.00 96.19 235 TYR A N 1
ATOM 1959 C CA . TYR A 1 235 ? 23.601 16.743 10.087 1.00 96.19 235 TYR A CA 1
ATOM 1960 C C . TYR A 1 235 ? 23.596 17.834 9.013 1.00 96.19 235 TYR A C 1
ATOM 1962 O O . TYR A 1 235 ? 24.627 18.457 8.780 1.00 96.19 235 TYR A O 1
ATOM 1970 N N . ALA A 1 236 ? 22.448 18.103 8.385 1.00 96.38 236 ALA A N 1
ATOM 1971 C CA . ALA A 1 236 ? 22.317 19.149 7.376 1.00 96.38 236 ALA A CA 1
ATOM 1972 C C . ALA A 1 236 ? 22.575 20.549 7.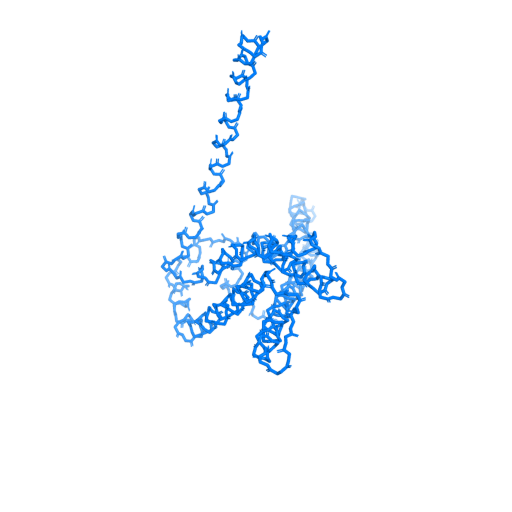955 1.00 96.38 236 ALA A C 1
ATOM 1974 O O . ALA A 1 236 ? 23.247 21.354 7.311 1.00 96.38 236 ALA A O 1
ATOM 1975 N N . GLU A 1 237 ? 22.108 20.823 9.175 1.00 96.12 237 GLU A N 1
ATOM 1976 C CA . GLU A 1 237 ? 22.326 22.101 9.862 1.00 96.12 237 GLU A CA 1
ATOM 1977 C C . GLU A 1 237 ? 23.810 22.382 10.137 1.00 96.12 237 GLU A C 1
ATOM 1979 O O . GLU A 1 237 ? 24.235 23.532 10.087 1.00 96.12 237 GLU A O 1
ATOM 1984 N N . ILE A 1 238 ? 24.627 21.345 10.345 1.00 96.38 238 ILE A N 1
ATOM 1985 C CA . ILE A 1 238 ? 26.083 21.482 10.503 1.00 96.38 238 ILE A CA 1
ATOM 1986 C C . ILE A 1 238 ? 26.792 21.480 9.140 1.00 96.38 238 ILE A C 1
ATOM 1988 O O . ILE A 1 238 ? 27.706 22.272 8.896 1.00 96.38 238 ILE A O 1
ATOM 1992 N N . PHE A 1 239 ? 26.380 20.587 8.240 1.00 96.69 239 PHE A N 1
ATOM 1993 C CA . PHE A 1 239 ? 27.051 20.356 6.965 1.00 96.69 239 PHE A CA 1
ATOM 1994 C C . PHE A 1 239 ? 26.872 21.518 5.986 1.00 96.69 239 PHE A C 1
ATOM 1996 O O . PHE A 1 239 ? 27.831 21.883 5.311 1.00 96.69 239 PHE A O 1
ATOM 2003 N N . ILE A 1 240 ? 25.682 22.126 5.913 1.00 96.69 240 ILE A N 1
ATOM 2004 C CA . ILE A 1 240 ? 25.411 23.225 4.975 1.00 96.69 240 ILE A CA 1
ATOM 2005 C C . ILE A 1 240 ? 26.304 24.445 5.276 1.00 96.69 240 ILE A C 1
ATOM 2007 O O . ILE A 1 240 ? 27.025 24.867 4.370 1.00 96.69 240 ILE A O 1
ATOM 2011 N N . PRO A 1 241 ? 26.361 24.992 6.511 1.00 97.06 241 PRO A N 1
ATOM 2012 C CA . PRO A 1 241 ? 27.254 26.109 6.826 1.00 97.06 241 PRO A CA 1
ATOM 2013 C C . PRO A 1 241 ? 28.732 25.771 6.632 1.00 97.06 241 PRO A C 1
ATOM 2015 O O . PRO A 1 241 ? 29.495 26.619 6.171 1.00 97.06 241 PRO A O 1
ATOM 2018 N N . TYR A 1 242 ? 29.139 24.538 6.949 1.00 95.88 242 TYR A N 1
ATOM 2019 C CA . TYR A 1 242 ? 30.501 24.066 6.710 1.00 95.88 242 TYR A CA 1
ATOM 2020 C C . TYR A 1 242 ? 30.850 24.040 5.214 1.00 95.88 242 TYR A C 1
ATOM 2022 O O . TYR A 1 242 ? 31.891 24.554 4.811 1.00 95.88 242 TYR A O 1
ATOM 2030 N N . ALA A 1 243 ? 29.970 23.493 4.372 1.00 95.56 243 ALA A N 1
ATOM 2031 C CA . ALA A 1 243 ? 30.166 23.468 2.926 1.00 95.56 243 ALA A CA 1
ATOM 2032 C C . ALA A 1 243 ? 30.218 24.890 2.343 1.00 95.56 243 ALA A C 1
ATOM 2034 O O . ALA A 1 243 ? 31.070 25.183 1.503 1.00 95.56 243 ALA A O 1
ATOM 2035 N N . CYS A 1 244 ? 29.359 25.794 2.826 1.00 95.00 244 CYS A N 1
ATOM 2036 C CA . CYS A 1 244 ? 29.380 27.202 2.437 1.00 95.00 244 CYS A CA 1
ATOM 2037 C C . CYS A 1 244 ? 30.683 27.903 2.850 1.00 95.00 244 CYS A C 1
ATOM 2039 O O . CYS A 1 244 ? 31.272 28.603 2.030 1.00 95.00 244 CYS A O 1
ATOM 2041 N N . SER A 1 245 ? 31.158 27.717 4.087 1.00 95.62 245 SER A N 1
ATOM 2042 C CA . SER A 1 245 ? 32.399 28.350 4.556 1.00 95.62 245 SER A CA 1
ATOM 2043 C C . SER A 1 245 ? 33.624 27.827 3.806 1.00 95.62 245 SER A C 1
ATOM 2045 O O . SER A 1 245 ? 34.471 28.617 3.391 1.00 95.62 245 SER A O 1
ATOM 2047 N N . PHE A 1 246 ? 33.677 26.520 3.541 1.00 95.19 246 PHE A N 1
ATOM 2048 C CA . PHE A 1 246 ? 34.720 25.910 2.724 1.00 95.19 246 PHE A CA 1
ATOM 2049 C C . PHE A 1 246 ? 34.731 26.479 1.298 1.00 95.19 246 PHE A C 1
ATOM 2051 O O . PHE A 1 246 ? 35.788 26.867 0.800 1.00 95.19 246 PHE A O 1
ATOM 2058 N N . TRP A 1 247 ? 33.563 26.595 0.656 1.00 94.62 247 TRP A N 1
ATOM 2059 C CA . TRP A 1 247 ? 33.454 27.179 -0.683 1.00 94.62 247 TRP A CA 1
ATOM 2060 C C . TRP A 1 247 ? 33.885 28.651 -0.723 1.00 94.62 247 TRP A C 1
ATOM 2062 O O . TRP A 1 247 ? 34.551 29.061 -1.666 1.00 94.62 247 TRP A O 1
ATOM 2072 N N . ILE A 1 248 ? 33.566 29.446 0.302 1.00 93.19 248 ILE A N 1
ATOM 2073 C CA . ILE A 1 248 ? 34.003 30.850 0.383 1.00 93.19 248 ILE A CA 1
ATOM 2074 C C . ILE A 1 248 ? 35.534 30.958 0.441 1.00 93.19 248 ILE A C 1
ATOM 2076 O O . ILE A 1 248 ? 36.103 31.854 -0.176 1.00 93.19 248 ILE A O 1
ATOM 2080 N N . ILE A 1 249 ? 36.200 30.058 1.169 1.00 92.88 249 ILE A N 1
ATOM 2081 C CA . ILE A 1 249 ? 37.659 30.102 1.347 1.00 92.88 249 ILE A CA 1
ATOM 2082 C C . ILE A 1 249 ? 38.396 29.559 0.115 1.00 92.88 249 ILE A C 1
ATOM 2084 O O . ILE A 1 249 ? 39.427 30.109 -0.264 1.00 92.88 249 ILE A O 1
ATOM 2088 N N . PHE A 1 250 ? 37.889 28.489 -0.507 1.00 90.81 250 PHE A N 1
ATOM 2089 C CA . PHE A 1 250 ? 38.635 27.722 -1.516 1.00 90.81 250 PHE A CA 1
ATOM 2090 C C . PHE A 1 250 ? 37.995 27.674 -2.911 1.00 90.81 250 PHE A C 1
ATOM 2092 O O . PHE A 1 250 ? 38.661 27.284 -3.861 1.00 90.81 250 PHE A O 1
ATOM 2099 N N . GLY A 1 251 ? 36.720 28.035 -3.062 1.00 73.75 251 GLY A N 1
ATOM 2100 C CA . GLY A 1 251 ? 35.976 27.932 -4.326 1.00 73.75 251 GLY A CA 1
ATOM 2101 C C . GLY A 1 251 ? 36.086 29.154 -5.242 1.00 73.75 251 GLY A C 1
ATOM 2102 O O . GLY A 1 251 ? 35.469 29.173 -6.303 1.00 73.75 251 GLY A O 1
ATOM 2103 N N . GLY A 1 252 ? 36.824 30.187 -4.825 1.00 64.06 252 GLY A N 1
ATOM 2104 C CA . GLY A 1 252 ? 36.982 31.458 -5.539 1.00 64.06 252 GLY A CA 1
ATOM 2105 C C . GLY A 1 252 ? 38.256 31.584 -6.382 1.00 64.06 252 GLY A C 1
ATOM 2106 O O . GLY A 1 252 ? 38.694 32.712 -6.606 1.00 64.06 252 GLY A O 1
ATOM 2107 N N . SER A 1 253 ? 38.865 30.470 -6.803 1.00 56.44 253 SER A N 1
ATOM 2108 C CA . SER A 1 253 ? 39.972 30.445 -7.776 1.00 56.44 253 SER A CA 1
ATOM 2109 C C . SER A 1 253 ? 39.550 29.788 -9.081 1.00 56.44 253 SER A C 1
ATOM 2111 O O . SER A 1 253 ? 39.112 28.617 -8.995 1.00 56.44 253 SER A O 1
#

Secondary structure (DSSP, 8-state):
-----HHHHHHHTT-HHHHTSHHHHHHHHHHIIIIIHHHHHHHHHHHHHHHHHHHHHHHHHHHTTS-SSS--TTTTHHHHHHHHHHHHHHHHHHHHHHHHHHHHHHHHHHHHHHHHHHHHHHHHT--TT-HHHHHHHHHHHHHHHHPPPHHHH-HHHHHHHHHHHHHHHHHHHHHHHHHS--HHHHHHHHHHHHHHHHHHHHHHHHHHTTSTTTHHHHHHHHHHHHHHHHHHHHHHHHHHHHHHHHHHHHS--

InterPro domains:
  IPR024862 Transient receptor potential cation channel subfamily V [PTHR10582] (7-252)
  IPR056336 Calcium channel YVC1-like, C-terminal transmembrane domain [PF23317] (136-248)